Protein AF-L9YUL9-F1 (afdb_monomer_lite)

Secondary structure (DSSP, 8-state):
-EEEES-EESS-EE-TT-EESS-EEEEEEEEEEEEE-TT-EESS-EEEEEEEEEEEE-TT-EESS-EEEES-EEEEEE-TT-EEEEEEEEEEEEETTSEEE-TT-EEEEEEEEEPSS--EEEEES-EEEEEEEE---TTSHHHHEEEESPEESS--SGGGHHHHHHTTS---GGGTTTHHHHHHTTTHHHHHSTTT--HHHHHHHHHHHHHHHHHHHHHHHHHHHHT-HHHHHHHHHHHHHHHHHHHHHTTTSSSS-HHHHHHHHHHHHHHHHHHGGGT-HHHHHHHHHHHHHHHHHHHHHS--TT-SS-TTHHHHHHHHHHHHHTT---GGGGS---HHHHHHHHHHHHHHHHHHHHHHHHHHHHH--

Organism: NCBI:txid1227495

Radius of gyration: 29.25 Å; chains: 1; bounding box: 70×48×91 Å

Foldseek 3Di:
DAEAECEEAAEEAEQEPDEDLDEAYYYLYEHAEEDEYEQYEYNDEYYAENYEYQEYYHENYEAADEYAHENYEYAEAEQACYEHNYEYEYYQYHHVVLEHECEQYEGQEYEYEHHPDSRAYEYHVYEYEEYHYDDDDQACNLVRYHHWLYAYDNYACVVNCSNCVVVLNDSHDVCPVCVPVCVVCVPPCCVVVLPPDDLVNLVVLLVVLVRLLSRLVNQLVSCVVNVVVVSNLSSVLSSLVSVLSSLVSVLSHPPDDNVVSVVVSVVSVCCCQCCVVLQDLVSVVVNLLVLLLVQLVVQLVDDDPVDPPDPCSSVLSSVQLVCLLCVHDHPCVVDPDDPVVVVSSVVSVVNSVVSVVSSVSSVVVNVVD

Structure (mmCIF, N/CA/C/O backbone):
data_AF-L9YUL9-F1
#
_entry.id   AF-L9YUL9-F1
#
loop_
_atom_site.group_PDB
_atom_site.id
_atom_site.type_symbol
_atom_site.label_atom_id
_atom_site.label_alt_id
_atom_site.label_comp_id
_atom_site.label_asym_id
_atom_site.label_entity_id
_atom_site.label_seq_id
_atom_site.pdbx_PDB_ins_code
_atom_site.Cartn_x
_atom_site.Cartn_y
_atom_site.Cartn_z
_atom_site.occupancy
_atom_site.B_iso_or_equiv
_atom_site.auth_seq_id
_atom_site.auth_comp_id
_atom_site.auth_asym_id
_atom_site.auth_atom_id
_atom_site.pdbx_PDB_model_num
ATOM 1 N N . MET A 1 1 ? -24.081 5.935 30.810 1.00 80.81 1 MET A N 1
ATOM 2 C CA . MET A 1 1 ? -22.638 5.607 30.728 1.00 80.81 1 MET A CA 1
ATOM 3 C C . MET A 1 1 ? -22.504 4.099 30.820 1.00 80.81 1 MET A C 1
ATOM 5 O O . MET A 1 1 ? -23.126 3.534 31.709 1.00 80.81 1 MET A O 1
ATOM 9 N N . VAL A 1 2 ? -21.731 3.442 29.948 1.00 89.19 2 VAL A N 1
ATOM 10 C CA . VAL A 1 2 ? -21.452 1.996 30.074 1.00 89.19 2 VAL A CA 1
ATOM 11 C C . VAL A 1 2 ? -20.018 1.836 30.567 1.00 89.19 2 VAL A C 1
ATOM 13 O O . VAL A 1 2 ? -19.079 2.271 29.896 1.00 89.19 2 VAL A O 1
ATOM 16 N N . LYS A 1 3 ? -19.847 1.281 31.770 1.00 92.88 3 LYS A N 1
ATOM 17 C CA . LYS A 1 3 ? -18.543 1.155 32.427 1.00 92.88 3 LYS A CA 1
ATOM 18 C C . LYS A 1 3 ? -18.334 -0.269 32.933 1.00 92.88 3 LYS A C 1
ATOM 20 O O . LYS A 1 3 ? -19.135 -0.754 33.724 1.00 92.88 3 LYS A O 1
ATOM 25 N N . LEU A 1 4 ? -17.229 -0.880 32.525 1.00 92.56 4 LEU A N 1
ATOM 26 C CA . LEU A 1 4 ? -16.673 -2.090 33.122 1.00 92.56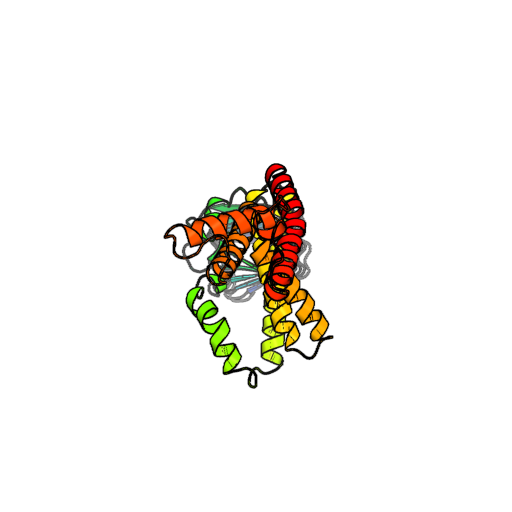 4 LEU A CA 1
ATOM 27 C C . LEU A 1 4 ? -15.332 -1.695 33.753 1.00 92.56 4 LEU A C 1
ATOM 29 O O . LEU A 1 4 ? -14.437 -1.238 33.046 1.00 92.56 4 LEU A O 1
ATOM 33 N N . ASN A 1 5 ? -15.214 -1.766 35.078 1.00 94.94 5 ASN A N 1
ATOM 34 C CA . ASN A 1 5 ? -14.007 -1.339 35.791 1.00 94.94 5 ASN A CA 1
ATOM 35 C C . ASN A 1 5 ? -13.622 -2.362 36.844 1.00 94.94 5 ASN A C 1
ATOM 37 O O . ASN A 1 5 ? -14.493 -2.755 37.618 1.00 94.94 5 ASN A O 1
ATOM 41 N N . GLU A 1 6 ? -12.347 -2.753 36.883 1.00 95.25 6 GLU A N 1
ATOM 42 C CA . GLU A 1 6 ? -11.812 -3.665 37.910 1.00 95.25 6 GLU A CA 1
ATOM 43 C C . GLU A 1 6 ? -12.654 -4.945 38.044 1.00 95.25 6 GLU A C 1
ATOM 45 O O . GLU A 1 6 ? -12.868 -5.485 39.127 1.00 95.25 6 GLU A O 1
ATOM 50 N N . SER A 1 7 ? -13.204 -5.404 36.918 1.00 94.00 7 SER A N 1
ATOM 51 C CA . SER A 1 7 ? -14.202 -6.466 36.881 1.00 94.00 7 SER A CA 1
ATOM 52 C C . SER A 1 7 ? -13.616 -7.734 36.278 1.00 94.00 7 SER A C 1
ATOM 54 O O . SER A 1 7 ? -12.853 -7.688 35.314 1.00 94.00 7 SER A O 1
ATOM 56 N N . THR A 1 8 ? -14.023 -8.880 36.823 1.00 94.06 8 THR A N 1
ATOM 57 C CA . THR A 1 8 ? -13.741 -10.194 36.239 1.00 94.06 8 THR A CA 1
ATOM 58 C C . THR A 1 8 ? -15.033 -10.780 35.687 1.00 94.06 8 THR A C 1
ATOM 60 O O . THR A 1 8 ? -15.966 -11.048 36.440 1.00 94.06 8 THR A O 1
ATOM 63 N N . VAL A 1 9 ? -15.093 -10.979 34.372 1.00 94.38 9 VAL A N 1
ATOM 64 C CA . VAL A 1 9 ? -16.230 -11.586 33.673 1.00 94.38 9 VAL A CA 1
ATOM 65 C C . VAL A 1 9 ? -15.820 -12.990 33.238 1.00 94.38 9 VAL A C 1
ATOM 67 O O . VAL A 1 9 ? -14.919 -13.158 32.420 1.00 94.38 9 VAL A O 1
ATOM 70 N N . THR A 1 10 ? -16.473 -14.013 33.791 1.00 92.12 10 THR A N 1
ATOM 71 C CA . THR A 1 10 ? -16.170 -15.432 33.513 1.00 92.12 10 THR A CA 1
ATOM 72 C C . THR A 1 10 ? -16.637 -15.904 32.133 1.00 92.12 10 THR A C 1
ATOM 74 O O . THR A 1 10 ? -16.211 -16.959 31.673 1.00 92.12 10 THR A O 1
ATOM 77 N N . GLY A 1 11 ? -17.475 -15.118 31.454 1.00 93.56 11 GLY A N 1
ATOM 78 C CA . GLY A 1 11 ? -17.963 -15.373 30.099 1.00 93.56 11 GLY A CA 1
ATOM 79 C C . GLY A 1 11 ? -17.625 -14.252 29.117 1.00 93.56 11 GLY A C 1
ATOM 80 O O . GLY A 1 11 ? -16.667 -13.500 29.296 1.00 93.56 11 GLY A O 1
ATOM 81 N N . SER A 1 12 ? -18.428 -14.152 28.062 1.00 93.69 12 SER A N 1
ATOM 82 C CA . SER A 1 12 ? -18.367 -13.051 27.099 1.00 93.69 12 SER A CA 1
ATOM 83 C C . SER A 1 12 ? -19.184 -11.851 27.586 1.00 93.69 12 SER A C 1
ATOM 85 O O . SER A 1 12 ? -20.212 -12.013 28.243 1.00 93.69 12 SER A O 1
ATOM 87 N N . TYR A 1 13 ? -18.731 -10.650 27.242 1.00 94.44 13 TYR A N 1
ATOM 88 C CA . TYR A 1 13 ? -19.414 -9.392 27.517 1.00 94.44 13 TYR A CA 1
ATOM 89 C C . TYR A 1 13 ? -19.976 -8.834 26.207 1.00 94.44 13 TYR A C 1
ATOM 91 O O . TYR A 1 13 ? -19.205 -8.484 25.315 1.00 94.44 13 TYR A O 1
ATOM 99 N N . TYR A 1 14 ? -21.305 -8.784 26.092 1.00 95.19 14 TYR A N 1
ATOM 100 C CA . TYR A 1 14 ? -22.015 -8.385 24.875 1.00 95.19 14 TYR A CA 1
ATOM 101 C C . TYR A 1 14 ? -22.637 -6.996 25.032 1.00 95.19 14 TYR A C 1
ATOM 103 O O . TYR A 1 14 ? -23.341 -6.733 26.006 1.00 95.19 14 TYR A O 1
ATOM 111 N N . ILE A 1 15 ? -22.397 -6.133 24.049 1.00 94.31 15 ILE A N 1
ATOM 112 C CA . ILE A 1 15 ? -23.001 -4.803 23.878 1.00 94.31 15 ILE A CA 1
ATOM 113 C C . ILE A 1 15 ? -23.457 -4.615 22.419 1.00 94.31 15 ILE A C 1
ATOM 115 O O . ILE A 1 15 ? -23.333 -3.532 21.849 1.00 94.31 15 ILE A O 1
ATOM 119 N N . ASP A 1 16 ? -23.926 -5.701 21.800 1.00 92.69 16 ASP A N 1
ATOM 120 C CA . ASP A 1 16 ? -24.354 -5.750 20.398 1.00 92.69 16 ASP A CA 1
ATOM 121 C C . ASP A 1 16 ? -25.591 -4.857 20.162 1.00 92.69 16 ASP A C 1
ATOM 123 O O . ASP A 1 16 ? -26.379 -4.618 21.081 1.00 92.69 16 ASP A O 1
ATOM 127 N N . GLU A 1 17 ? -25.742 -4.338 18.940 1.00 94.44 17 GLU A N 1
ATOM 128 C CA . GLU A 1 17 ? -26.929 -3.611 18.443 1.00 94.44 17 GLU A CA 1
ATOM 129 C C . GLU A 1 17 ? -27.371 -2.432 19.331 1.00 94.44 17 GLU A C 1
ATOM 131 O O . GLU A 1 17 ? -28.545 -2.066 19.410 1.00 94.44 17 GLU A O 1
ATOM 136 N N . THR A 1 18 ? -26.416 -1.824 20.034 1.00 93.75 18 THR A N 1
ATOM 137 C CA . THR A 1 18 ? -26.693 -0.805 21.046 1.00 93.75 18 THR A CA 1
ATOM 138 C C . THR A 1 18 ? -26.240 0.576 20.574 1.00 93.75 18 THR A C 1
ATOM 140 O O . THR A 1 18 ? -25.127 0.764 20.076 1.00 93.75 18 THR A O 1
ATOM 143 N N . GLU A 1 19 ? -27.081 1.590 20.785 1.00 94.88 19 GLU A N 1
ATOM 144 C CA . GLU A 1 19 ? -26.686 2.992 20.658 1.00 94.88 19 GLU A CA 1
ATOM 145 C C . GLU A 1 19 ? -26.303 3.551 22.029 1.00 94.88 19 GLU A C 1
ATOM 147 O O . GLU A 1 19 ? -27.121 3.663 22.941 1.00 94.88 19 GLU A O 1
ATOM 152 N N . ILE A 1 20 ? -25.033 3.916 22.179 1.00 93.19 20 ILE A N 1
ATOM 153 C CA . ILE A 1 20 ? -24.499 4.510 23.399 1.00 93.19 20 ILE A CA 1
ATOM 154 C C . ILE A 1 20 ? -24.182 5.977 23.094 1.00 93.19 20 ILE A C 1
ATOM 156 O O . ILE A 1 20 ? -23.200 6.301 22.422 1.00 93.19 20 ILE A O 1
ATOM 160 N N . GLY A 1 21 ? -25.018 6.885 23.604 1.00 90.56 21 GLY A N 1
ATOM 161 C CA . GLY A 1 21 ? -24.796 8.332 23.484 1.00 90.56 21 GLY A CA 1
ATOM 162 C C . GLY A 1 21 ? -23.633 8.851 24.341 1.00 90.56 21 GLY A C 1
ATOM 163 O O . GLY A 1 21 ? -23.049 9.889 24.042 1.00 90.56 21 GLY A O 1
ATOM 164 N N . GLU A 1 22 ? -23.265 8.110 25.385 1.00 94.19 22 GLU A N 1
ATOM 165 C CA . GLU A 1 22 ? -22.209 8.471 26.332 1.00 94.19 22 GLU A CA 1
ATOM 166 C C . GLU A 1 22 ? -20.917 7.660 26.127 1.00 94.19 22 GLU A C 1
ATOM 168 O O . GLU A 1 22 ? -20.757 6.920 25.160 1.00 94.19 22 GLU A O 1
ATOM 173 N N . THR A 1 23 ? -19.949 7.833 27.027 1.00 93.50 23 THR A N 1
ATOM 174 C CA . THR A 1 23 ? -18.657 7.144 26.968 1.00 93.50 23 THR A CA 1
ATOM 175 C C . THR A 1 23 ? -18.811 5.657 27.308 1.00 93.50 23 THR A C 1
ATOM 177 O O . THR A 1 23 ? -19.387 5.316 28.346 1.00 93.50 23 THR A O 1
ATOM 180 N N . LEU A 1 24 ? -18.229 4.787 26.476 1.00 95.38 24 LEU A N 1
ATOM 181 C CA . LEU A 1 24 ? -17.960 3.383 26.806 1.00 95.38 24 LEU A CA 1
ATOM 182 C C . LEU A 1 24 ? -16.553 3.287 27.401 1.00 95.38 24 LEU A C 1
ATOM 184 O O . LEU A 1 24 ? -15.581 3.710 26.773 1.00 95.38 24 LEU A O 1
ATOM 188 N N . THR A 1 25 ? -16.437 2.770 28.622 1.00 95.56 25 THR A N 1
ATOM 189 C CA . THR A 1 25 ? -15.143 2.604 29.299 1.00 95.56 25 THR A CA 1
ATOM 190 C C . THR A 1 25 ? -14.989 1.184 29.823 1.00 95.56 25 THR A C 1
ATOM 192 O O . THR A 1 25 ? -15.799 0.740 30.630 1.00 95.56 25 THR A O 1
ATOM 195 N N . ILE A 1 26 ? -13.933 0.500 29.393 1.00 95.00 26 ILE A N 1
ATOM 196 C CA . ILE A 1 26 ? -13.503 -0.798 29.913 1.00 95.00 26 ILE A CA 1
ATOM 197 C C . ILE A 1 26 ? -12.088 -0.610 30.459 1.00 95.00 26 ILE A C 1
ATOM 199 O O . ILE A 1 26 ? -11.176 -0.303 29.692 1.00 95.00 26 ILE A O 1
ATOM 203 N N . THR A 1 27 ? -11.907 -0.721 31.772 1.00 95.81 27 THR A N 1
ATOM 204 C CA . THR A 1 27 ? -10.632 -0.436 32.447 1.00 95.81 27 THR A CA 1
ATOM 205 C C . THR A 1 27 ? -10.250 -1.540 33.423 1.00 95.81 27 THR A C 1
ATOM 207 O O . THR A 1 27 ? -11.089 -1.969 34.216 1.00 95.81 27 THR A O 1
ATOM 210 N N . SER A 1 28 ? -8.992 -1.989 33.368 1.00 95.19 28 SER A N 1
ATOM 211 C CA . SER A 1 28 ? -8.394 -2.944 34.319 1.00 95.19 28 SER A CA 1
ATOM 212 C C . SER A 1 28 ? -9.294 -4.149 34.581 1.00 95.19 28 SER A C 1
ATOM 214 O O . SER A 1 28 ? -9.625 -4.474 35.716 1.00 95.19 28 SER A O 1
ATOM 216 N N . SER A 1 29 ? -9.797 -4.748 33.504 1.00 94.88 29 SER A N 1
ATOM 217 C CA . SER A 1 29 ? -10.812 -5.799 33.563 1.00 94.88 29 SER A CA 1
ATOM 218 C C . SER A 1 29 ? -10.310 -7.061 32.874 1.00 94.88 29 SER A C 1
ATOM 220 O O . SER A 1 29 ? -9.572 -6.998 31.891 1.00 94.88 29 SER A O 1
ATOM 222 N N . ASN A 1 30 ? -10.738 -8.213 33.381 1.00 93.88 30 ASN A N 1
ATOM 223 C CA . ASN A 1 30 ? -10.437 -9.515 32.801 1.00 93.88 30 ASN A CA 1
ATOM 224 C C . ASN A 1 30 ? -11.735 -10.158 32.305 1.00 93.88 30 ASN A C 1
ATOM 226 O O . ASN A 1 30 ? -12.650 -10.407 33.089 1.00 93.88 30 ASN A O 1
ATOM 230 N N . VAL A 1 31 ? -11.828 -10.404 31.004 1.00 94.75 31 VAL A N 1
ATOM 231 C CA . VAL A 1 31 ? -12.976 -11.036 30.354 1.00 94.75 31 VAL A CA 1
ATOM 232 C C . VAL A 1 31 ? -12.498 -12.355 29.763 1.00 94.75 31 VAL A C 1
ATOM 234 O O . VAL A 1 31 ? -11.870 -12.381 28.712 1.00 94.75 31 VAL A O 1
ATOM 237 N N . PHE A 1 32 ? -12.801 -13.479 30.410 1.00 92.12 32 PHE A N 1
ATOM 238 C CA . PHE A 1 32 ? -12.337 -14.789 29.933 1.00 92.12 32 PHE A CA 1
ATOM 239 C C . PHE A 1 32 ? -12.923 -15.170 28.558 1.00 92.12 32 PHE A C 1
ATOM 241 O O . PHE A 1 32 ? -12.356 -16.003 27.847 1.00 92.12 32 PHE A O 1
ATOM 248 N N . GLY A 1 33 ? -14.047 -14.557 28.172 1.00 94.81 33 GLY A N 1
ATOM 249 C CA . GLY A 1 33 ? -14.666 -14.684 26.856 1.00 94.81 33 GLY A CA 1
ATOM 250 C C . GLY A 1 33 ? -14.335 -13.542 25.889 1.00 94.81 33 GLY A C 1
ATOM 251 O O . GLY A 1 33 ? -13.234 -12.993 25.861 1.00 94.81 33 GLY A O 1
ATOM 252 N N . ILE A 1 34 ? -15.311 -13.224 25.041 1.00 94.56 34 ILE A N 1
ATOM 253 C CA . ILE A 1 34 ? -15.211 -12.198 23.998 1.00 94.56 34 ILE A CA 1
ATOM 254 C C . ILE A 1 34 ? -15.846 -10.907 24.515 1.00 94.56 34 ILE A C 1
ATOM 256 O O . ILE A 1 34 ? -16.938 -10.943 25.079 1.00 94.56 34 ILE A O 1
ATOM 260 N N . VAL A 1 35 ? -15.191 -9.769 24.298 1.00 95.94 35 VAL A N 1
ATOM 261 C CA . VAL A 1 35 ? -15.831 -8.452 24.390 1.00 95.94 35 VAL A CA 1
ATOM 262 C C . VAL A 1 35 ? -16.414 -8.144 23.018 1.00 95.94 35 VAL A C 1
ATOM 264 O O . VAL A 1 35 ? -15.671 -7.825 22.090 1.00 95.94 35 VAL A O 1
ATOM 267 N N . LYS A 1 36 ? -17.729 -8.304 22.880 1.00 96.69 36 LYS A N 1
ATOM 268 C CA . LYS A 1 36 ? -18.434 -8.200 21.605 1.00 96.69 36 LYS A CA 1
ATOM 269 C C . LYS A 1 36 ? -19.365 -6.990 21.602 1.00 96.69 36 LYS A C 1
ATOM 271 O O . LYS A 1 36 ? -20.111 -6.782 22.555 1.00 96.69 36 LYS A O 1
ATOM 276 N N . GLY A 1 37 ? -19.284 -6.185 20.555 1.00 94.12 37 GLY A N 1
ATOM 277 C CA . GLY A 1 37 ? -20.163 -5.053 20.296 1.00 94.12 37 GLY A CA 1
ATOM 278 C C . GLY A 1 37 ? -20.330 -4.861 18.800 1.00 94.12 37 GLY A C 1
ATOM 279 O O . GLY A 1 37 ? -19.752 -3.928 18.242 1.00 94.12 37 GLY A O 1
ATOM 280 N N . THR A 1 38 ? -21.066 -5.771 18.166 1.00 94.44 38 THR A N 1
ATOM 281 C CA . THR A 1 38 ? -21.414 -5.730 16.737 1.00 94.44 38 THR A CA 1
ATOM 282 C C . THR A 1 38 ? -22.568 -4.751 16.482 1.00 94.44 38 THR A C 1
ATOM 284 O O . THR A 1 38 ? -23.479 -4.677 17.300 1.00 94.44 38 THR A O 1
ATOM 287 N N . ASP A 1 39 ? -22.534 -3.989 15.379 1.00 94.56 39 ASP A N 1
ATOM 288 C CA . ASP A 1 39 ? -23.479 -2.878 15.078 1.00 94.56 39 ASP A CA 1
ATOM 289 C C . ASP A 1 39 ? -23.638 -1.891 16.254 1.00 94.56 39 ASP A C 1
ATOM 291 O O . ASP A 1 39 ? -24.704 -1.343 16.541 1.00 94.56 39 ASP A O 1
ATOM 295 N N . LEU A 1 40 ? -22.540 -1.658 16.974 1.00 95.12 40 LEU A N 1
ATOM 296 C CA . LEU A 1 40 ? -22.501 -0.712 18.077 1.00 95.12 40 LEU A CA 1
ATOM 297 C C . LEU A 1 40 ? -22.403 0.713 17.527 1.00 95.12 40 LEU A C 1
ATOM 299 O O . LEU A 1 40 ? -21.509 1.036 16.741 1.00 95.12 40 LEU A O 1
ATOM 303 N N . ARG A 1 41 ? -23.277 1.610 17.989 1.00 96.75 41 ARG A N 1
ATOM 304 C CA . ARG A 1 41 ? -23.260 3.031 17.609 1.00 96.75 41 ARG A CA 1
ATOM 305 C C . ARG A 1 41 ? -22.846 3.879 18.795 1.00 96.75 41 ARG A C 1
ATOM 307 O O . ARG A 1 41 ? -23.627 4.127 19.707 1.00 96.75 41 ARG A O 1
ATOM 314 N N . LEU A 1 42 ? -21.610 4.361 18.770 1.00 95.56 42 LEU A N 1
ATOM 315 C CA . LEU A 1 42 ? -21.049 5.189 19.831 1.00 95.56 42 LEU A CA 1
ATOM 316 C C . LEU A 1 42 ? -21.028 6.661 19.432 1.00 95.56 42 LEU A C 1
ATOM 318 O O . LEU A 1 42 ? -20.278 7.099 18.551 1.00 95.56 42 LEU A O 1
ATOM 322 N N . GLY A 1 43 ? -21.865 7.430 20.127 1.00 93.56 43 GLY A N 1
ATOM 323 C CA . GLY A 1 43 ? -21.978 8.879 20.016 1.00 93.56 43 GLY A CA 1
ATOM 324 C C . GLY A 1 43 ? -20.921 9.657 20.796 1.00 93.56 43 GLY A C 1
ATOM 325 O O . GLY A 1 43 ? -20.877 10.875 20.655 1.00 93.56 43 GLY A O 1
ATOM 326 N N . SER A 1 44 ? -20.060 8.977 21.561 1.00 95.50 44 SER A N 1
ATOM 327 C CA . SER A 1 44 ? -18.990 9.564 22.380 1.00 95.50 44 SER A CA 1
ATOM 328 C C . SER A 1 44 ? -17.707 8.713 22.334 1.00 95.50 44 SER A C 1
ATOM 330 O O . SER A 1 44 ? -17.545 7.850 21.470 1.00 95.50 44 SER A O 1
ATOM 332 N N . LYS A 1 45 ? -16.753 8.997 23.227 1.00 95.62 45 LYS A N 1
ATOM 333 C CA . LYS A 1 45 ? -15.448 8.328 23.314 1.00 95.62 45 LYS A CA 1
ATOM 334 C C . LYS A 1 45 ? -15.601 6.857 23.721 1.00 95.62 45 LYS A C 1
ATOM 336 O O . LYS A 1 45 ? -16.427 6.517 24.565 1.00 95.62 45 LYS A O 1
ATOM 341 N N . CYS A 1 46 ? -14.736 6.007 23.178 1.00 96.69 46 CYS A N 1
ATOM 342 C CA . CYS A 1 46 ? -14.565 4.626 23.621 1.00 96.69 46 CYS A CA 1
ATOM 343 C C . CYS A 1 46 ? -13.154 4.456 24.178 1.00 96.69 46 CYS A C 1
ATOM 345 O O . CYS A 1 46 ? -12.176 4.772 23.494 1.00 96.69 46 CYS A O 1
ATOM 347 N N . LYS A 1 47 ? -13.037 3.990 25.422 1.00 97.38 47 LYS A N 1
ATOM 348 C CA . LYS A 1 47 ? -11.748 3.744 26.066 1.00 97.38 47 LYS A CA 1
ATOM 349 C C . LYS A 1 47 ? -11.698 2.319 26.597 1.00 97.38 47 LYS A C 1
ATOM 351 O O . LYS A 1 47 ? -12.386 1.997 27.558 1.00 97.38 47 LYS A O 1
ATOM 356 N N . VAL A 1 48 ? -10.847 1.506 25.993 1.00 96.81 48 VAL A N 1
ATOM 357 C CA . VAL A 1 48 ? -10.475 0.173 26.460 1.00 96.81 48 VAL A CA 1
ATOM 358 C C . VAL A 1 48 ? -9.031 0.262 26.935 1.00 96.81 48 VAL A C 1
ATOM 360 O O . VAL A 1 48 ? -8.149 0.619 26.161 1.00 96.81 48 VAL A O 1
ATOM 363 N N . ASN A 1 49 ? -8.780 0.022 28.214 1.00 97.31 49 ASN A N 1
ATOM 364 C CA . ASN A 1 49 ? -7.444 0.115 28.786 1.00 97.31 49 ASN A CA 1
ATOM 365 C C . ASN A 1 49 ? -7.198 -1.040 29.745 1.00 97.31 49 ASN A C 1
ATOM 367 O O . ASN A 1 49 ? -8.040 -1.280 30.606 1.00 97.31 49 ASN A O 1
ATOM 371 N N . ASP A 1 50 ? -6.033 -1.679 29.646 1.00 96.56 50 ASP A N 1
ATOM 372 C CA . ASP A 1 50 ? -5.651 -2.768 30.553 1.00 96.56 50 ASP A CA 1
ATOM 373 C C . ASP A 1 50 ? -6.717 -3.885 30.573 1.00 96.56 50 ASP A C 1
ATOM 375 O O . ASP A 1 50 ? -7.219 -4.309 31.613 1.00 96.56 50 ASP A O 1
ATOM 379 N N . LEU A 1 51 ? -7.163 -4.282 29.375 1.00 96.44 51 LEU A N 1
ATOM 380 C CA . LEU A 1 51 ? -8.118 -5.368 29.179 1.00 96.44 51 LEU A CA 1
ATOM 381 C C . LEU A 1 51 ? -7.360 -6.656 28.861 1.00 96.44 51 LEU A C 1
ATOM 383 O O . LEU A 1 51 ? -6.592 -6.698 27.896 1.00 96.44 51 LEU A O 1
ATOM 387 N N . SER A 1 52 ? -7.646 -7.719 29.609 1.00 96.44 52 SER A N 1
ATOM 388 C CA . SER A 1 52 ? -7.330 -9.085 29.192 1.00 96.44 52 SER A CA 1
ATOM 389 C C . SER A 1 52 ? -8.595 -9.746 28.659 1.00 96.44 52 SER A C 1
ATOM 391 O O . SER A 1 52 ? -9.588 -9.820 29.381 1.00 96.44 52 SER A O 1
ATOM 393 N N . ALA A 1 53 ? -8.596 -10.167 27.392 1.00 95.62 53 ALA A N 1
ATOM 394 C CA . ALA A 1 53 ? -9.754 -10.833 26.797 1.00 95.62 53 ALA A CA 1
ATOM 395 C C . ALA A 1 53 ? -9.380 -11.908 25.776 1.00 95.62 53 ALA A C 1
ATOM 397 O O . ALA A 1 53 ? -8.349 -11.815 25.110 1.00 95.62 53 ALA A O 1
ATOM 398 N N . LYS A 1 54 ? -10.249 -12.908 25.573 1.00 95.06 54 LYS A N 1
ATOM 399 C CA . LYS A 1 54 ? -10.044 -13.883 24.488 1.00 95.06 54 LYS A CA 1
ATOM 400 C C . LYS A 1 54 ? -10.140 -13.212 23.121 1.00 95.06 54 LYS A C 1
ATOM 402 O O . LYS A 1 54 ? -9.358 -13.532 22.235 1.00 95.06 54 LYS A O 1
ATOM 407 N N . ALA A 1 55 ? -11.074 -12.284 22.944 1.00 95.19 55 ALA A N 1
ATOM 408 C CA . ALA A 1 55 ? -11.156 -11.479 21.734 1.00 95.19 55 ALA A CA 1
ATOM 409 C C . ALA A 1 55 ? -11.898 -10.160 21.974 1.00 95.19 55 ALA A C 1
ATOM 411 O O . ALA A 1 55 ? -12.689 -10.049 22.912 1.00 95.19 55 ALA A O 1
ATOM 412 N N . ILE A 1 56 ? -11.656 -9.191 21.096 1.00 96.38 56 ILE A N 1
ATOM 413 C CA . ILE A 1 56 ? -12.484 -8.002 20.900 1.00 96.38 56 ILE A CA 1
ATOM 414 C C . ILE A 1 56 ? -13.118 -8.109 19.513 1.00 96.38 56 ILE A C 1
ATOM 416 O O . ILE A 1 56 ? -12.412 -8.288 18.521 1.00 96.38 56 ILE A O 1
ATOM 420 N N . ASP A 1 57 ? -14.433 -7.966 19.442 1.00 97.31 57 ASP A N 1
ATOM 421 C CA . ASP A 1 57 ? -15.186 -7.914 18.191 1.00 97.31 57 ASP A CA 1
ATOM 422 C C . ASP A 1 57 ? -16.066 -6.665 18.203 1.00 97.31 57 ASP A C 1
ATOM 424 O O . ASP A 1 57 ? -17.042 -6.589 18.948 1.00 97.31 57 ASP A O 1
ATOM 428 N N . PHE A 1 58 ? -15.697 -5.678 17.387 1.00 97.56 58 PHE A N 1
ATOM 429 C CA . PHE A 1 58 ? -16.520 -4.499 17.108 1.00 97.56 58 PHE A CA 1
ATOM 430 C C . PHE A 1 58 ? -16.840 -4.392 15.617 1.00 97.56 58 PHE A C 1
ATOM 432 O O . PHE A 1 58 ? -16.743 -3.312 15.024 1.00 97.56 58 PHE A O 1
ATOM 439 N N . ASN A 1 59 ? -17.172 -5.522 14.998 1.00 97.75 59 ASN A N 1
ATOM 440 C CA . ASN A 1 59 ? -17.539 -5.567 13.590 1.00 97.75 59 ASN A CA 1
ATOM 441 C C . ASN A 1 59 ? -18.806 -4.741 13.312 1.00 97.75 59 ASN A C 1
AT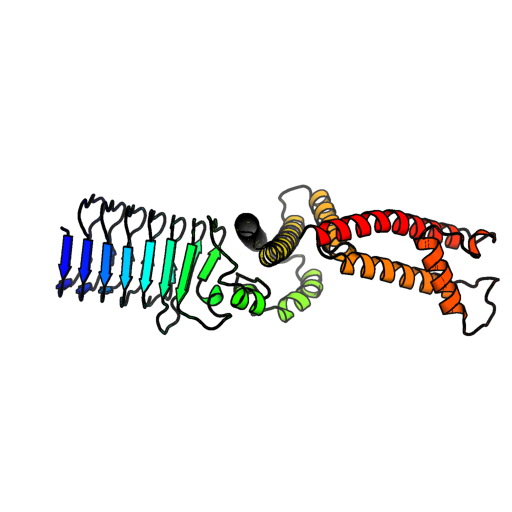OM 443 O O . ASN A 1 59 ? -19.705 -4.641 14.145 1.00 97.75 59 ASN A O 1
ATOM 447 N N . ASP A 1 60 ? -18.862 -4.120 12.134 1.00 97.94 60 ASP A N 1
ATOM 448 C CA . ASP A 1 60 ? -19.994 -3.313 11.651 1.00 97.94 60 ASP A CA 1
ATOM 449 C C . ASP A 1 60 ? -20.355 -2.096 12.537 1.00 97.94 60 ASP A C 1
ATOM 451 O O . ASP A 1 60 ? -21.388 -1.457 12.351 1.00 97.94 60 ASP A O 1
ATOM 455 N N . SER A 1 61 ? -19.476 -1.718 13.468 1.00 97.94 61 SER A N 1
ATOM 456 C CA . SER A 1 61 ? -19.739 -0.662 14.450 1.00 97.94 61 SER A CA 1
ATOM 457 C C . SER A 1 61 ? -19.364 0.738 13.961 1.00 97.94 61 SER A C 1
ATOM 459 O O . SER A 1 61 ? -18.428 0.941 13.184 1.00 97.94 61 SER A O 1
ATOM 461 N N . LEU A 1 62 ? -20.085 1.749 14.449 1.00 98.00 62 LEU A N 1
ATOM 462 C CA . LEU A 1 62 ? -19.878 3.161 14.138 1.00 98.00 62 LEU A CA 1
ATOM 463 C C . LEU A 1 62 ? -19.406 3.929 15.375 1.00 98.00 62 LEU A C 1
ATOM 465 O O . LEU A 1 62 ? -20.167 4.172 16.312 1.00 98.00 62 LEU A O 1
ATOM 469 N N . PHE A 1 63 ? -18.180 4.437 15.313 1.00 97.81 63 PHE A N 1
ATOM 470 C CA . PHE A 1 63 ? -17.580 5.288 16.332 1.00 97.81 63 PHE A CA 1
ATOM 471 C C . PHE A 1 63 ? -17.484 6.726 15.817 1.00 97.81 63 PHE A C 1
ATOM 473 O O . PHE A 1 63 ? -16.693 7.042 14.921 1.00 97.81 63 PHE A O 1
ATOM 480 N N . LYS A 1 64 ? -18.306 7.626 16.374 1.00 96.88 64 LYS A N 1
ATOM 481 C CA . LYS A 1 64 ? -18.308 9.047 15.981 1.00 96.88 64 LYS A CA 1
ATOM 482 C C . LYS A 1 64 ? -17.114 9.824 16.557 1.00 96.88 64 LYS A C 1
ATOM 484 O O . LYS A 1 64 ? -16.732 10.841 15.987 1.00 96.88 64 LYS A O 1
ATOM 489 N N . TRP A 1 65 ? -16.515 9.341 17.646 1.00 96.81 65 TRP A N 1
ATOM 490 C CA . TRP A 1 65 ? -15.399 9.985 18.349 1.00 96.81 65 TRP A CA 1
ATOM 491 C C . TRP A 1 65 ? -14.191 9.061 18.496 1.00 96.81 65 TRP A C 1
ATOM 493 O O . TRP A 1 65 ? -14.133 7.983 17.911 1.00 96.81 65 TRP A O 1
ATOM 503 N N . ASN A 1 66 ? -13.210 9.514 19.278 1.00 97.12 66 ASN A N 1
ATOM 504 C CA . ASN A 1 66 ? -11.972 8.792 19.508 1.00 97.12 66 ASN A CA 1
ATOM 505 C C . ASN A 1 66 ? -12.221 7.442 20.180 1.00 97.12 66 ASN A C 1
ATOM 507 O O . ASN A 1 66 ? -12.880 7.362 21.223 1.00 97.12 66 ASN A O 1
ATOM 511 N N . VAL A 1 67 ? -11.597 6.417 19.613 1.00 97.81 67 VAL A N 1
ATOM 512 C CA . VAL A 1 67 ? -11.502 5.078 20.187 1.00 97.81 67 VAL A CA 1
ATOM 513 C C . VAL A 1 67 ? -10.062 4.872 20.614 1.00 97.81 67 VAL A C 1
ATOM 515 O O . VAL A 1 67 ? -9.144 5.082 19.829 1.00 97.81 67 VAL A O 1
ATOM 518 N N . THR A 1 68 ? -9.840 4.516 21.872 1.00 97.94 68 THR A N 1
ATOM 519 C CA . THR A 1 68 ? -8.508 4.197 22.391 1.00 97.94 68 THR A CA 1
ATOM 520 C C . THR A 1 68 ? -8.526 2.802 22.979 1.00 97.94 68 THR A C 1
ATOM 522 O O . THR A 1 68 ? -9.302 2.547 23.894 1.00 97.94 68 THR A O 1
ATOM 525 N N . ILE A 1 69 ? -7.667 1.933 22.453 1.00 97.06 69 ILE A N 1
ATOM 526 C CA . ILE A 1 69 ? -7.372 0.612 23.001 1.00 97.06 69 ILE A CA 1
ATOM 527 C C . ILE A 1 69 ? -5.911 0.644 23.444 1.00 97.06 69 ILE A C 1
ATOM 529 O O . ILE A 1 69 ? -5.018 0.825 22.611 1.00 97.06 69 ILE A O 1
ATOM 533 N N . SER A 1 70 ? -5.666 0.533 24.747 1.00 96.44 70 SER A N 1
ATOM 534 C CA . SER A 1 70 ? -4.333 0.668 25.337 1.00 96.44 70 SER A CA 1
ATOM 535 C C . SER A 1 70 ? -4.004 -0.443 26.333 1.00 96.44 70 SER A C 1
ATOM 537 O O . SER A 1 70 ? -4.900 -0.973 26.985 1.00 96.44 70 SER A O 1
ATOM 539 N N . GLU A 1 71 ? -2.726 -0.817 26.434 1.00 95.12 71 GLU A N 1
ATOM 540 C CA . GLU A 1 71 ? -2.202 -1.820 27.388 1.00 95.12 71 GLU A CA 1
ATOM 541 C C . GLU A 1 71 ? -2.992 -3.134 27.439 1.00 95.12 71 GLU A C 1
ATOM 543 O O . GLU A 1 71 ? -3.098 -3.764 28.483 1.00 95.12 71 GLU A O 1
ATOM 548 N N . SER A 1 72 ? -3.621 -3.528 26.334 1.00 94.88 72 SER A N 1
ATOM 549 C CA . SER A 1 72 ? -4.563 -4.647 26.334 1.00 94.88 72 SER A CA 1
ATOM 550 C C . SER A 1 72 ? -3.921 -5.896 25.744 1.00 94.88 72 SER A C 1
ATOM 552 O O . SER A 1 72 ? -3.219 -5.826 24.729 1.00 94.88 72 SER A O 1
ATOM 554 N N . LEU A 1 73 ? -4.191 -7.036 26.375 1.00 94.12 73 LEU A N 1
ATOM 555 C CA . LEU A 1 73 ? -3.745 -8.359 25.960 1.00 94.12 73 LEU A CA 1
ATOM 556 C C . LEU A 1 73 ? -4.959 -9.164 25.509 1.00 94.12 73 LEU A C 1
ATOM 558 O O . LEU A 1 73 ? -5.765 -9.629 26.313 1.00 94.12 73 LEU A O 1
ATOM 562 N N . VAL A 1 74 ? -5.097 -9.287 24.201 1.00 92.81 74 VAL A N 1
ATOM 563 C CA . VAL A 1 74 ? -6.293 -9.811 23.546 1.00 92.81 74 VAL A CA 1
ATOM 564 C C . VAL A 1 74 ? -5.914 -10.995 22.675 1.00 92.81 74 VAL A C 1
ATOM 566 O O . VAL A 1 74 ? -4.808 -11.038 22.152 1.00 92.81 74 VAL A O 1
ATOM 569 N N . GLY A 1 75 ? -6.772 -12.000 22.521 1.00 90.00 75 GLY A N 1
ATOM 570 C CA . GLY A 1 75 ? -6.480 -13.091 21.584 1.00 90.00 75 GLY A CA 1
ATOM 571 C C . GLY A 1 75 ? -6.584 -12.628 20.139 1.00 90.00 75 GLY A C 1
ATOM 572 O O . GLY A 1 75 ? -5.577 -12.543 19.437 1.00 90.00 75 GLY A O 1
ATOM 573 N N . GLU A 1 76 ? -7.798 -12.271 19.738 1.00 91.06 76 GLU A N 1
ATOM 574 C CA . GLU A 1 76 ? -8.126 -11.747 18.415 1.00 91.06 76 GLU A CA 1
ATOM 575 C C . GLU A 1 76 ? -8.796 -10.372 18.539 1.00 91.06 76 GLU A C 1
ATOM 577 O O . GLU A 1 76 ? -9.623 -10.169 19.424 1.00 91.06 76 GLU A O 1
ATOM 582 N N . THR A 1 77 ? -8.476 -9.430 17.650 1.00 95.31 77 THR A N 1
ATOM 583 C CA . THR A 1 77 ? -9.192 -8.146 17.571 1.00 95.31 77 THR A CA 1
ATOM 584 C C . THR A 1 77 ? -9.751 -7.967 16.171 1.00 95.31 77 THR A C 1
ATOM 586 O O . THR A 1 77 ? -8.989 -7.758 15.225 1.00 95.31 77 THR A O 1
ATOM 589 N N . THR A 1 78 ? -11.074 -8.017 16.043 1.00 96.31 78 THR A N 1
ATOM 590 C CA . THR A 1 78 ? -11.788 -7.796 14.782 1.00 96.31 78 THR A CA 1
ATOM 591 C C . THR A 1 78 ? -12.561 -6.486 14.829 1.00 96.31 78 THR A C 1
ATOM 593 O O . THR A 1 78 ? -13.307 -6.194 15.762 1.00 96.31 78 THR A O 1
ATOM 596 N N . LEU A 1 79 ? -12.297 -5.647 13.833 1.00 97.12 79 LEU A N 1
ATOM 597 C CA . LEU A 1 79 ? -12.881 -4.323 13.632 1.00 97.12 79 LEU A CA 1
ATOM 598 C C . LEU A 1 79 ? -13.349 -4.217 12.169 1.00 97.12 79 LEU A C 1
ATOM 600 O O . LEU A 1 79 ? -13.153 -3.198 11.502 1.00 97.12 79 LEU A O 1
ATOM 604 N N . GLU A 1 80 ? -13.878 -5.312 11.623 1.00 97.00 80 GLU A N 1
ATOM 605 C CA . GLU A 1 80 ? -14.275 -5.412 10.224 1.00 97.00 80 GLU A CA 1
ATOM 606 C C . GLU A 1 80 ? -15.491 -4.540 9.921 1.00 97.00 80 GLU A C 1
ATOM 608 O O . GLU A 1 80 ? -16.408 -4.435 10.728 1.00 97.00 80 GLU A O 1
ATOM 613 N N . ASN A 1 81 ? -15.499 -3.888 8.755 1.00 97.75 81 ASN A N 1
ATOM 614 C CA . ASN A 1 81 ? -16.516 -2.907 8.338 1.00 97.75 81 ASN A CA 1
ATOM 615 C C . ASN A 1 81 ? -16.754 -1.742 9.324 1.00 97.75 81 ASN A C 1
ATOM 617 O O . ASN A 1 81 ? -17.610 -0.892 9.068 1.00 97.75 81 ASN A O 1
ATOM 621 N N . ALA A 1 82 ? -15.997 -1.652 10.419 1.00 98.06 82 ALA A N 1
ATOM 622 C CA . ALA A 1 82 ? -16.184 -0.618 11.417 1.00 98.06 82 ALA A CA 1
ATOM 623 C C . ALA A 1 82 ? -15.820 0.759 10.846 1.00 98.06 82 ALA A C 1
ATOM 625 O O . ALA A 1 82 ? -14.893 0.913 10.044 1.00 98.06 82 ALA A O 1
ATOM 626 N N . THR A 1 83 ? -16.552 1.788 11.260 1.00 98.38 83 THR A N 1
ATOM 627 C CA . THR A 1 83 ? -16.319 3.173 10.847 1.00 98.38 83 THR A CA 1
ATOM 628 C C . THR A 1 83 ? -15.885 4.013 12.041 1.00 98.38 83 THR A C 1
ATOM 630 O O . THR A 1 83 ? -16.663 4.251 12.959 1.00 98.38 83 THR A O 1
ATOM 633 N N . PHE A 1 84 ? -14.664 4.532 11.987 1.00 98.00 84 PHE A N 1
ATOM 634 C CA . PHE A 1 84 ? -14.073 5.452 12.951 1.00 98.00 84 PHE A CA 1
ATOM 635 C C . PHE A 1 84 ? -13.991 6.832 12.304 1.00 98.00 84 PHE A C 1
ATOM 637 O O . PHE A 1 84 ? -13.119 7.088 11.475 1.00 98.00 84 PHE A O 1
ATOM 644 N N . ARG A 1 85 ? -14.927 7.722 12.652 1.00 97.06 85 ARG A N 1
ATOM 645 C CA . ARG A 1 85 ? -15.013 9.062 12.038 1.00 97.06 85 ARG A CA 1
ATOM 646 C C . ARG A 1 85 ? -13.934 10.030 12.516 1.00 97.06 85 ARG A C 1
ATOM 648 O O . ARG A 1 85 ? -13.707 11.041 11.860 1.00 97.06 85 ARG A O 1
ATOM 655 N N . ASN A 1 86 ? -13.313 9.732 13.650 1.00 95.75 86 ASN A N 1
ATOM 656 C CA . ASN A 1 86 ? -12.239 10.518 14.242 1.00 95.75 86 ASN A CA 1
ATOM 657 C C . ASN A 1 86 ? -10.992 9.623 14.370 1.00 95.75 86 ASN A C 1
ATOM 659 O O . ASN A 1 86 ? -10.656 8.910 13.425 1.00 95.75 86 ASN A O 1
ATOM 663 N N . MET A 1 87 ? -10.333 9.600 15.529 1.00 96.62 87 MET A N 1
ATOM 664 C CA . MET A 1 87 ? -9.083 8.868 15.708 1.00 96.62 87 MET A CA 1
ATOM 665 C C . MET A 1 87 ? -9.262 7.486 16.355 1.00 96.62 87 MET A C 1
ATOM 667 O O . MET A 1 87 ? -9.816 7.374 17.452 1.00 96.62 87 MET A O 1
ATOM 671 N N . LEU A 1 88 ? -8.696 6.449 15.734 1.00 97.75 88 LEU A N 1
ATOM 672 C CA . LEU A 1 88 ? -8.456 5.137 16.341 1.00 97.75 88 LEU A CA 1
ATOM 673 C C . LEU A 1 88 ? -7.029 5.084 16.902 1.00 97.75 88 LEU A C 1
ATOM 675 O O . LEU A 1 88 ? -6.058 5.186 16.158 1.00 97.75 88 LEU A O 1
ATOM 679 N N . ARG A 1 89 ? -6.880 4.913 18.217 1.00 97.56 89 ARG A N 1
ATOM 680 C CA . ARG A 1 89 ? -5.583 4.781 18.893 1.00 97.56 89 ARG A CA 1
ATOM 681 C C . ARG A 1 89 ? -5.391 3.359 19.396 1.00 97.56 89 ARG A C 1
ATOM 683 O O . ARG A 1 89 ? -6.155 2.900 20.239 1.00 97.56 89 ARG A O 1
ATOM 690 N N . LEU A 1 90 ? -4.341 2.704 18.919 1.00 96.12 90 LEU A N 1
ATOM 691 C CA . LEU A 1 90 ? -3.874 1.402 19.381 1.00 96.12 90 LEU A CA 1
ATOM 692 C C . LEU A 1 90 ? -2.538 1.616 20.093 1.00 96.12 90 LEU A C 1
ATOM 694 O O . LEU A 1 90 ? -1.551 1.977 19.456 1.00 96.12 90 LEU A O 1
ATOM 698 N N . GLN A 1 91 ? -2.499 1.449 21.413 1.00 95.19 91 GLN A N 1
ATOM 699 C CA . GLN A 1 91 ? -1.305 1.706 22.219 1.00 95.19 91 GLN A CA 1
ATOM 700 C C . GLN A 1 91 ? -0.885 0.455 22.981 1.00 95.19 91 GLN A C 1
ATOM 702 O O . GLN A 1 91 ? -1.566 0.020 23.898 1.00 95.19 91 GLN A O 1
ATOM 707 N N . ARG A 1 92 ? 0.246 -0.136 22.597 1.00 92.75 92 ARG A N 1
ATOM 708 C CA . ARG A 1 92 ? 0.792 -1.347 23.224 1.00 92.75 92 ARG A CA 1
ATOM 709 C C . ARG A 1 92 ? -0.236 -2.489 23.318 1.00 92.75 92 ARG A C 1
ATOM 711 O O . ARG A 1 92 ? -0.256 -3.241 24.284 1.00 92.75 92 ARG A O 1
ATOM 718 N N . VAL A 1 93 ? -1.069 -2.636 22.286 1.00 91.62 93 VAL A N 1
ATOM 719 C CA . VAL A 1 93 ? -2.024 -3.748 22.169 1.00 91.62 93 VAL A CA 1
ATOM 720 C C . VAL A 1 93 ? -1.289 -5.002 21.691 1.00 91.62 93 VAL A C 1
ATOM 722 O O . VAL A 1 93 ? -0.631 -4.991 20.645 1.00 91.62 93 VAL A O 1
ATOM 725 N N . MET A 1 94 ? -1.396 -6.086 22.454 1.00 91.56 94 MET A N 1
ATOM 726 C CA . MET A 1 94 ? -0.834 -7.393 22.114 1.00 91.56 94 MET A CA 1
ATOM 727 C C . MET A 1 94 ? -1.957 -8.344 21.714 1.00 91.56 94 MET A C 1
ATOM 729 O O . MET A 1 94 ? -2.849 -8.594 22.518 1.00 91.56 94 MET A O 1
ATOM 733 N N . ALA A 1 95 ? -1.904 -8.861 20.483 1.00 88.19 95 ALA A N 1
ATOM 734 C CA . ALA A 1 95 ? -2.823 -9.890 20.004 1.00 88.19 95 ALA A CA 1
ATOM 735 C C . ALA A 1 95 ? -2.136 -11.266 20.075 1.00 88.19 95 ALA A C 1
ATOM 737 O O . ALA A 1 95 ? -1.058 -11.410 19.495 1.00 88.19 95 ALA A O 1
ATOM 738 N N . TYR A 1 96 ? -2.715 -12.274 20.737 1.00 83.88 96 TYR A N 1
ATOM 739 C CA . TYR A 1 96 ? -2.127 -13.626 20.784 1.00 83.88 96 TYR A CA 1
ATOM 740 C C . TYR A 1 96 ? -2.150 -14.323 19.422 1.00 83.88 96 TYR A C 1
ATOM 742 O O . TYR A 1 96 ? -1.172 -14.975 19.068 1.00 83.88 96 TYR A O 1
ATOM 750 N N . ASP A 1 97 ? -3.213 -14.131 18.630 1.00 80.50 97 ASP A N 1
ATOM 751 C CA . ASP A 1 97 ? -3.256 -14.559 17.218 1.00 80.50 97 ASP A CA 1
ATOM 752 C C . ASP A 1 97 ? -2.346 -13.680 16.334 1.00 80.50 97 ASP A C 1
ATOM 754 O O . ASP A 1 97 ? -2.209 -13.868 15.128 1.00 80.50 97 ASP A O 1
ATOM 758 N N . GLY A 1 98 ? -1.709 -12.667 16.929 1.00 84.06 98 GLY A N 1
ATOM 759 C CA . GLY A 1 98 ? -0.766 -11.794 16.252 1.00 84.06 98 GLY A CA 1
ATOM 760 C C . GLY A 1 98 ? -1.409 -10.887 15.209 1.00 84.06 98 GLY A C 1
ATOM 761 O O . GLY A 1 98 ? -0.673 -10.325 14.404 1.00 84.06 98 GLY A O 1
ATOM 762 N N . CYS A 1 99 ? -2.735 -10.713 15.193 1.00 91.50 99 CYS A N 1
ATOM 763 C CA . CYS A 1 99 ? -3.417 -9.914 14.177 1.00 91.50 99 CYS A CA 1
ATOM 764 C C . CYS A 1 99 ? -4.562 -9.058 14.741 1.00 91.50 99 CYS A C 1
ATOM 766 O O . CYS A 1 99 ? -5.402 -9.528 15.507 1.00 91.50 99 CYS A O 1
ATOM 768 N N . ILE A 1 100 ? -4.598 -7.793 14.321 1.00 95.56 100 ILE A N 1
ATOM 769 C CA . ILE A 1 100 ? -5.727 -6.871 14.470 1.00 95.56 100 ILE A CA 1
ATOM 770 C C . ILE A 1 100 ? -6.313 -6.651 13.073 1.00 95.56 100 ILE A C 1
ATOM 772 O O . ILE A 1 100 ? -5.634 -6.106 12.201 1.00 95.56 100 ILE A O 1
ATOM 776 N N . ARG A 1 101 ? -7.562 -7.064 12.851 1.00 97.12 101 ARG A N 1
ATOM 777 C CA . ARG A 1 101 ? -8.213 -7.039 11.533 1.00 97.12 101 ARG A CA 1
ATOM 778 C C . ARG A 1 101 ? -9.061 -5.778 11.376 1.00 97.12 101 ARG A C 1
ATOM 780 O O . ARG A 1 101 ? -10.060 -5.606 12.062 1.00 97.12 101 ARG A O 1
ATOM 787 N N . LEU A 1 102 ? -8.677 -4.914 10.440 1.00 97.44 102 LEU A N 1
ATOM 788 C CA . LEU A 1 102 ? -9.382 -3.695 10.012 1.00 97.44 102 LEU A CA 1
ATOM 789 C C . LEU A 1 102 ? -9.988 -3.874 8.610 1.00 97.44 102 LEU A C 1
ATOM 791 O O . LEU A 1 102 ? -10.053 -2.941 7.804 1.00 97.44 102 LEU A O 1
ATOM 795 N N . ASN A 1 103 ? -10.394 -5.094 8.267 1.00 97.31 103 ASN A N 1
ATOM 796 C CA . ASN A 1 103 ? -10.867 -5.416 6.926 1.00 97.31 103 ASN A CA 1
ATOM 797 C C . ASN A 1 103 ? -12.131 -4.615 6.593 1.00 97.31 103 ASN A C 1
ATOM 799 O O . ASN A 1 103 ? -13.096 -4.625 7.347 1.00 97.31 103 ASN A O 1
ATOM 803 N N . ARG A 1 104 ? -12.132 -3.905 5.458 1.00 97.94 104 ARG A N 1
ATOM 804 C CA . ARG A 1 104 ? -13.212 -3.008 5.000 1.00 97.94 104 ARG A CA 1
ATOM 805 C C . ARG A 1 104 ? -13.546 -1.865 5.972 1.00 97.94 104 ARG A C 1
ATOM 807 O O . ARG A 1 104 ? -14.509 -1.135 5.737 1.00 97.94 104 ARG A O 1
ATOM 814 N N . ALA A 1 105 ? -12.744 -1.668 7.019 1.00 98.06 105 ALA A N 1
ATOM 815 C CA . ALA A 1 105 ? -12.933 -0.590 7.976 1.00 98.06 105 ALA A CA 1
ATOM 816 C C . ALA A 1 105 ? -12.694 0.776 7.322 1.00 98.06 105 ALA A C 1
ATOM 818 O O . ALA A 1 105 ? -11.922 0.908 6.366 1.00 98.06 105 ALA A O 1
ATOM 819 N N . ARG A 1 106 ? -13.343 1.811 7.850 1.00 98.12 106 ARG A N 1
ATOM 820 C CA . ARG A 1 106 ? -13.130 3.209 7.463 1.00 98.12 106 ARG A CA 1
ATOM 821 C C . ARG A 1 106 ? -12.561 3.948 8.659 1.00 98.12 106 ARG A C 1
ATOM 823 O O . ARG A 1 106 ? -13.264 4.124 9.645 1.00 98.12 106 ARG A O 1
ATOM 830 N N . VAL A 1 107 ? -11.309 4.364 8.576 1.00 97.38 107 VAL A N 1
ATOM 831 C CA . VAL A 1 107 ? -10.589 5.015 9.667 1.00 97.38 107 VAL A CA 1
ATOM 832 C C . VAL A 1 107 ? -10.108 6.373 9.179 1.00 97.38 107 VAL A C 1
ATOM 834 O O . VAL A 1 107 ? -9.291 6.416 8.262 1.00 97.38 107 VAL A O 1
ATOM 837 N N . THR A 1 108 ? -10.621 7.463 9.757 1.00 96.12 108 THR A N 1
ATOM 838 C CA . THR A 1 108 ? -10.171 8.822 9.407 1.00 96.12 108 THR A CA 1
ATOM 839 C C . THR A 1 108 ? -8.718 9.024 9.818 1.00 96.12 108 THR A C 1
ATOM 841 O O . THR A 1 108 ? -7.886 9.286 8.965 1.00 96.12 108 THR A O 1
ATOM 844 N N . ASP A 1 109 ? -8.393 8.810 11.092 1.00 95.62 109 ASP A N 1
ATOM 845 C CA . ASP A 1 109 ? -7.018 8.861 11.585 1.00 95.62 109 ASP A CA 1
ATOM 846 C C . ASP A 1 109 ? -6.715 7.624 12.418 1.00 95.62 109 ASP A C 1
ATOM 848 O O . ASP A 1 109 ? -7.525 7.198 13.248 1.00 95.62 109 ASP A O 1
ATOM 852 N N . ILE A 1 110 ? -5.521 7.070 12.253 1.00 95.69 110 ILE A N 1
ATOM 853 C CA . ILE A 1 110 ? -5.056 5.937 13.042 1.00 95.69 110 ILE A CA 1
ATOM 854 C C . ILE A 1 110 ? -3.723 6.263 13.703 1.00 95.69 110 ILE A C 1
ATOM 856 O O . ILE A 1 110 ? -2.793 6.768 13.082 1.00 95.69 110 ILE A O 1
ATOM 860 N N . SER A 1 111 ? -3.617 5.969 14.995 1.00 95.12 111 SER A N 1
ATOM 861 C CA . SER A 1 111 ? -2.365 6.063 15.730 1.00 95.12 111 SER A CA 1
ATOM 862 C C . SER A 1 111 ? -1.997 4.712 16.313 1.00 95.12 111 SER A C 1
ATOM 864 O O . SER A 1 111 ? -2.777 4.137 17.069 1.00 95.12 111 SER A O 1
ATOM 866 N N . ILE A 1 112 ? -0.812 4.211 15.970 1.00 93.88 112 ILE A N 1
ATOM 867 C CA . ILE A 1 112 ? -0.329 2.904 16.416 1.00 93.88 112 ILE A CA 1
ATOM 868 C C . ILE A 1 112 ? 0.986 3.081 17.167 1.00 93.88 112 ILE A C 1
ATOM 870 O O . ILE A 1 112 ? 2.020 3.415 16.585 1.00 93.88 112 ILE A O 1
ATOM 874 N N . SER A 1 113 ? 0.946 2.819 18.467 1.00 92.69 113 SER A N 1
ATOM 875 C CA . SER A 1 113 ? 2.127 2.609 19.294 1.00 92.69 113 SER A CA 1
ATOM 876 C C . SER A 1 113 ? 2.265 1.116 19.541 1.00 92.69 113 SER A C 1
ATOM 878 O O . SER A 1 113 ? 1.391 0.491 20.141 1.00 92.69 113 SER A O 1
ATOM 880 N N . TRP A 1 114 ? 3.326 0.519 19.012 1.00 88.94 114 TRP A N 1
ATOM 881 C CA . TRP A 1 114 ? 3.437 -0.932 18.961 1.00 88.94 114 TRP A CA 1
ATOM 882 C C . TRP A 1 114 ? 3.923 -1.504 20.293 1.00 88.94 114 TRP A C 1
ATOM 884 O O . TRP A 1 114 ? 4.858 -0.992 20.907 1.00 88.94 114 TRP A O 1
ATOM 894 N N . ALA A 1 115 ? 3.319 -2.613 20.723 1.00 84.75 115 ALA A N 1
ATOM 895 C CA . ALA A 1 115 ? 3.870 -3.416 21.807 1.00 84.75 115 ALA A CA 1
ATOM 896 C C . ALA A 1 115 ? 5.141 -4.160 21.356 1.00 84.75 115 ALA A C 1
ATOM 898 O O . ALA A 1 115 ? 5.389 -4.373 20.159 1.00 84.75 115 ALA A O 1
ATOM 899 N N . ARG A 1 116 ? 5.928 -4.625 22.335 1.00 78.12 116 ARG A N 1
ATOM 900 C CA . ARG A 1 116 ? 6.906 -5.693 22.095 1.00 78.12 116 ARG A CA 1
ATOM 901 C C . ARG A 1 116 ? 6.129 -6.962 21.737 1.00 78.12 116 ARG A C 1
ATOM 903 O O . ARG A 1 116 ? 5.260 -7.369 22.494 1.00 78.12 116 ARG A O 1
ATOM 910 N N . GLY A 1 117 ? 6.416 -7.557 20.583 1.00 75.69 117 GLY A N 1
ATOM 911 C CA . GLY A 1 117 ? 5.711 -8.749 20.108 1.00 75.69 117 GLY A CA 1
ATOM 912 C C . GLY A 1 117 ? 5.523 -8.782 18.594 1.00 75.69 117 GLY A C 1
ATOM 913 O O . GLY A 1 117 ? 6.049 -7.934 17.869 1.00 75.69 117 GLY A O 1
ATOM 914 N N . SER A 1 118 ? 4.778 -9.785 18.131 1.00 79.06 118 SER A N 1
ATOM 915 C CA . SER A 1 118 ? 4.503 -10.074 16.719 1.00 79.06 118 SER A CA 1
ATOM 916 C C . SER A 1 118 ? 3.154 -9.547 16.226 1.00 79.06 118 SER A C 1
ATOM 918 O O . SER A 1 118 ? 2.743 -9.930 15.135 1.00 79.06 118 SER A O 1
ATOM 920 N N . THR A 1 119 ? 2.464 -8.686 16.988 1.00 89.44 119 THR A N 1
ATOM 921 C CA . THR A 1 119 ? 1.177 -8.121 16.560 1.00 89.44 119 THR A CA 1
ATOM 922 C C . THR A 1 119 ? 1.324 -7.433 15.205 1.00 89.44 119 THR A C 1
ATOM 924 O O . THR A 1 119 ? 2.153 -6.538 15.027 1.00 89.44 119 THR A O 1
ATOM 927 N N . THR A 1 120 ? 0.483 -7.850 14.272 1.00 91.88 120 THR A N 1
ATOM 928 C CA . THR A 1 120 ? 0.290 -7.268 12.952 1.00 91.88 120 THR A CA 1
ATOM 929 C C . THR A 1 120 ? -1.081 -6.607 12.879 1.00 91.88 120 THR A C 1
ATOM 931 O O . THR A 1 120 ? -1.980 -6.909 13.663 1.00 91.88 120 THR A O 1
ATOM 934 N N . VAL A 1 121 ? -1.236 -5.678 11.949 1.00 94.19 121 VAL A N 1
ATOM 935 C CA . VAL A 1 121 ? -2.493 -5.007 11.641 1.00 94.19 121 VAL A CA 1
ATOM 936 C C . VAL A 1 121 ? -2.804 -5.288 10.180 1.00 94.19 121 VAL A C 1
ATOM 938 O O . VAL A 1 121 ? -2.024 -4.918 9.302 1.00 94.19 121 VAL A O 1
ATOM 941 N N . GLU A 1 122 ? -3.922 -5.957 9.921 1.00 95.19 122 GLU A N 1
ATOM 942 C CA . GLU A 1 122 ? -4.382 -6.272 8.574 1.00 95.19 122 GLU A CA 1
ATOM 943 C C . GLU A 1 122 ? -5.436 -5.261 8.129 1.00 95.19 122 GLU A C 1
ATOM 945 O O . GLU A 1 122 ? -6.494 -5.114 8.733 1.00 95.19 122 GLU A O 1
ATOM 950 N N . CYS A 1 123 ? -5.149 -4.579 7.030 1.00 95.75 123 CYS A N 1
ATOM 951 C CA . CYS A 1 123 ? -6.020 -3.615 6.388 1.00 95.75 123 CYS A CA 1
ATOM 952 C C . CYS A 1 123 ? -6.337 -4.132 4.984 1.00 95.75 123 CYS A C 1
ATOM 954 O O . CYS A 1 123 ? -5.668 -3.766 4.016 1.00 95.75 123 CYS A O 1
ATOM 956 N N . LYS A 1 124 ? -7.345 -4.999 4.853 1.00 95.31 124 LYS A N 1
ATOM 957 C CA . LYS A 1 124 ? -7.832 -5.468 3.549 1.00 95.31 124 LYS A CA 1
ATOM 958 C C . LYS A 1 124 ? -9.063 -4.684 3.121 1.00 95.31 124 LYS A C 1
ATOM 960 O O . LYS A 1 124 ? -10.054 -4.668 3.834 1.00 95.31 124 LYS A O 1
ATOM 965 N N . GLN A 1 125 ? -9.042 -4.051 1.950 1.00 96.56 125 GLN A N 1
ATOM 966 C CA . GLN A 1 125 ? -10.148 -3.230 1.434 1.00 96.56 125 GLN A CA 1
ATOM 967 C C . GLN A 1 125 ? -10.570 -2.077 2.363 1.00 96.56 125 GLN A C 1
ATOM 969 O O . GLN A 1 125 ? -11.661 -1.531 2.216 1.00 96.56 125 GLN A O 1
ATOM 974 N N . ALA A 1 126 ? -9.708 -1.695 3.305 1.00 97.31 126 ALA A N 1
ATOM 975 C CA . ALA A 1 126 ? -9.965 -0.612 4.240 1.00 97.31 126 ALA A CA 1
ATOM 976 C C . ALA A 1 126 ? -9.865 0.762 3.555 1.00 97.31 126 ALA A C 1
ATOM 978 O O . ALA A 1 126 ? -9.299 0.895 2.465 1.00 97.31 126 ALA A O 1
ATOM 979 N N . ARG A 1 127 ? -10.382 1.799 4.214 1.00 97.00 127 ARG A N 1
ATOM 980 C CA . ARG A 1 127 ? -10.087 3.207 3.925 1.00 97.00 127 ARG A CA 1
ATOM 981 C C . ARG A 1 127 ? -9.341 3.759 5.131 1.00 97.00 127 ARG A C 1
ATOM 983 O O . ARG A 1 127 ? -9.912 3.785 6.215 1.00 97.00 127 ARG A O 1
ATOM 990 N N . LEU A 1 128 ? -8.087 4.142 4.948 1.00 95.75 128 LEU A N 1
ATOM 991 C CA . LEU A 1 128 ? -7.240 4.697 5.999 1.00 95.75 128 LEU A CA 1
ATOM 992 C C . LEU A 1 128 ? -6.910 6.137 5.635 1.00 95.75 128 LEU A C 1
ATOM 994 O O . LEU A 1 128 ? -6.463 6.378 4.513 1.00 95.75 128 LEU A O 1
ATOM 998 N N . GLY A 1 129 ? -7.125 7.071 6.555 1.00 94.19 129 GLY A N 1
ATOM 999 C CA . GLY A 1 129 ? -6.507 8.384 6.456 1.00 94.19 129 GLY A CA 1
ATOM 1000 C C . GLY A 1 129 ? -5.154 8.420 7.141 1.00 94.19 129 GLY A C 1
ATOM 1001 O O . GLY A 1 129 ? -4.362 7.495 6.949 1.00 94.19 129 GLY A O 1
ATOM 1002 N N . ASN A 1 130 ? -4.856 9.473 7.897 1.00 92.69 130 ASN A N 1
ATOM 1003 C CA . ASN A 1 130 ? -3.494 9.689 8.363 1.00 92.69 130 ASN A CA 1
ATOM 1004 C C . ASN A 1 130 ? -3.060 8.616 9.381 1.00 92.69 130 ASN A C 1
ATOM 1006 O O . ASN A 1 130 ? -3.796 8.277 10.313 1.00 92.69 130 ASN A O 1
ATOM 1010 N N . LEU A 1 131 ? -1.847 8.083 9.213 1.00 92.62 131 LEU A N 1
ATOM 1011 C CA . LEU A 1 131 ? -1.243 7.105 10.114 1.00 92.62 131 LEU A CA 1
ATOM 1012 C C . LEU A 1 131 ? -0.134 7.770 10.919 1.00 92.62 131 LEU A C 1
ATOM 1014 O O . LEU A 1 131 ? 0.888 8.169 10.381 1.00 92.62 131 LEU A O 1
ATOM 1018 N N . LYS A 1 132 ? -0.284 7.783 12.242 1.00 91.88 132 LYS A N 1
ATOM 1019 C CA . LYS A 1 132 ? 0.778 8.184 13.169 1.00 91.88 132 LYS A CA 1
ATOM 1020 C C . LYS A 1 132 ? 1.314 6.961 13.875 1.00 91.88 132 LYS A C 1
ATOM 1022 O O . LYS A 1 132 ? 0.569 6.277 14.573 1.00 91.88 132 LYS A O 1
ATOM 1027 N N . THR A 1 133 ? 2.605 6.687 13.765 1.00 88.69 133 THR A N 1
ATOM 1028 C CA . THR A 1 133 ? 3.189 5.542 14.463 1.00 88.69 133 THR A CA 1
ATOM 1029 C C . THR A 1 133 ? 4.408 5.927 15.276 1.00 88.69 133 THR A C 1
ATOM 1031 O O . THR A 1 133 ? 5.284 6.650 14.815 1.00 88.69 133 THR A O 1
ATOM 1034 N N . SER A 1 134 ? 4.454 5.441 16.513 1.00 77.94 134 SER A N 1
ATOM 1035 C CA . SER A 1 134 ? 5.643 5.505 17.354 1.00 77.94 134 SER A CA 1
ATOM 1036 C C . SER A 1 134 ? 6.273 4.108 17.351 1.00 77.94 134 SER A C 1
ATOM 1038 O O . SER A 1 134 ? 5.740 3.225 18.025 1.00 77.94 134 SER A O 1
ATOM 1040 N N . VAL A 1 135 ? 7.383 3.924 16.615 1.00 69.50 135 VAL A N 1
ATOM 1041 C CA . VAL A 1 135 ? 8.235 2.702 16.551 1.00 69.50 135 VAL A CA 1
ATOM 1042 C C . VAL A 1 135 ? 7.605 1.546 15.753 1.00 69.50 135 VAL A C 1
ATOM 1044 O O . VAL A 1 135 ? 6.573 1.053 16.164 1.00 69.50 135 VAL A O 1
ATOM 1047 N N . PRO A 1 136 ? 8.203 1.039 14.657 1.00 58.81 136 PRO A N 1
ATOM 1048 C CA . PRO A 1 136 ? 9.424 0.240 14.763 1.00 58.81 136 PRO A CA 1
ATOM 1049 C C . PRO A 1 136 ? 10.514 0.710 13.799 1.00 58.81 136 PRO A C 1
ATOM 1051 O O . PRO A 1 136 ? 10.218 1.383 12.818 1.00 58.81 136 PRO A O 1
ATOM 1054 N N . GLU A 1 137 ? 11.774 0.419 14.136 1.00 64.44 137 GLU A N 1
ATOM 1055 C CA . GLU A 1 137 ? 12.977 0.755 13.355 1.00 64.44 137 GLU A CA 1
ATOM 1056 C C . GLU A 1 137 ? 12.714 0.762 11.840 1.00 64.44 137 GLU A C 1
ATOM 1058 O O . GLU A 1 137 ? 12.025 -0.124 11.325 1.00 64.44 137 GLU A O 1
ATOM 1063 N N . ALA A 1 138 ? 13.238 1.776 11.138 1.00 57.62 138 ALA A N 1
ATOM 1064 C CA . ALA A 1 138 ? 12.963 2.038 9.726 1.00 57.62 138 ALA A CA 1
ATOM 1065 C C . ALA A 1 138 ? 13.089 0.761 8.868 1.00 57.62 138 ALA A C 1
ATOM 1067 O O . ALA A 1 138 ? 14.183 0.332 8.515 1.00 57.62 138 ALA A O 1
ATOM 1068 N N . GLY A 1 139 ? 11.954 0.151 8.518 1.00 60.12 139 GLY A N 1
ATOM 1069 C CA . GLY A 1 139 ? 11.897 -1.128 7.801 1.00 60.12 139 GLY A CA 1
ATOM 1070 C C . GLY A 1 139 ? 10.872 -2.120 8.353 1.00 60.12 139 GLY A C 1
ATOM 1071 O O . GLY A 1 139 ? 10.267 -2.840 7.568 1.00 60.12 139 GLY A O 1
ATOM 1072 N N . LEU A 1 140 ? 10.595 -2.109 9.661 1.00 75.62 140 LEU A N 1
ATOM 1073 C CA . LEU A 1 140 ? 9.689 -3.079 10.299 1.00 75.62 140 LEU A CA 1
ATOM 1074 C C . LEU A 1 140 ? 8.203 -2.683 10.244 1.00 75.62 140 LEU A C 1
ATOM 1076 O O . LEU A 1 140 ? 7.339 -3.510 10.541 1.00 75.62 140 LEU A O 1
ATOM 1080 N N . LEU A 1 141 ? 7.872 -1.435 9.890 1.00 85.06 141 LEU A N 1
ATOM 1081 C CA . LEU A 1 141 ? 6.476 -0.979 9.839 1.00 85.06 141 LEU A CA 1
ATOM 1082 C C . LEU A 1 141 ? 5.660 -1.837 8.870 1.00 85.06 141 LEU A C 1
ATOM 1084 O O . LEU A 1 141 ? 4.631 -2.397 9.239 1.00 85.06 141 LEU A O 1
ATOM 1088 N N . TRP A 1 142 ? 6.158 -1.984 7.644 1.00 85.88 142 TRP A N 1
ATOM 1089 C CA . TRP A 1 142 ? 5.490 -2.733 6.579 1.00 85.88 142 TRP A CA 1
ATOM 1090 C C . TRP A 1 142 ? 5.529 -4.253 6.797 1.00 85.88 142 TRP A C 1
ATOM 1092 O O . TRP A 1 142 ? 4.786 -4.989 6.153 1.00 85.88 142 TRP A O 1
ATOM 1102 N N . ASP A 1 143 ? 6.343 -4.736 7.741 1.00 83.50 143 ASP A N 1
ATOM 1103 C CA . ASP A 1 143 ? 6.296 -6.132 8.186 1.00 83.50 143 ASP A CA 1
ATOM 1104 C C . ASP A 1 143 ? 5.115 -6.414 9.112 1.00 83.50 143 ASP A C 1
ATOM 1106 O O . ASP A 1 143 ? 4.658 -7.562 9.192 1.00 83.50 143 ASP A O 1
ATOM 1110 N N . ARG A 1 144 ? 4.653 -5.378 9.821 1.00 88.00 144 ARG A N 1
ATOM 1111 C CA . ARG A 1 144 ? 3.553 -5.452 10.781 1.00 88.00 144 ARG A CA 1
ATOM 1112 C C . ARG A 1 144 ? 2.249 -4.887 10.241 1.00 88.00 144 ARG A C 1
ATOM 1114 O O . ARG A 1 144 ? 1.200 -5.284 10.723 1.00 88.00 144 ARG A O 1
ATOM 1121 N N . LEU A 1 145 ? 2.287 -3.998 9.257 1.00 91.44 145 LEU A N 1
ATOM 1122 C CA . LEU A 1 145 ? 1.100 -3.427 8.630 1.00 91.44 145 LEU A CA 1
ATOM 1123 C C . LEU A 1 145 ? 0.859 -4.091 7.272 1.00 91.44 145 LEU A C 1
ATOM 1125 O O . LEU A 1 145 ? 1.580 -3.836 6.309 1.00 91.44 145 LEU A O 1
ATOM 1129 N N . HIS A 1 146 ? -0.150 -4.955 7.191 1.00 91.81 146 HIS A N 1
ATOM 1130 C CA . HIS A 1 146 ? -0.502 -5.668 5.964 1.00 91.81 146 HIS A CA 1
ATOM 1131 C C . HIS A 1 146 ? -1.592 -4.901 5.235 1.00 91.81 146 HIS A C 1
ATOM 1133 O O . HIS A 1 146 ? -2.701 -4.744 5.732 1.00 91.81 146 HIS A O 1
ATOM 1139 N N . ILE A 1 147 ? -1.274 -4.411 4.044 1.00 92.81 147 ILE A N 1
ATOM 1140 C CA . ILE A 1 147 ? -2.167 -3.563 3.258 1.00 92.81 147 ILE A CA 1
ATOM 1141 C C . ILE A 1 147 ? -2.547 -4.316 1.994 1.00 92.81 147 ILE A C 1
ATOM 1143 O O . ILE A 1 147 ? -1.671 -4.683 1.218 1.00 92.81 147 ILE A O 1
ATOM 1147 N N . ASN A 1 148 ? -3.843 -4.509 1.754 1.00 94.00 148 ASN A N 1
ATOM 1148 C CA . ASN A 1 148 ? -4.323 -5.105 0.512 1.00 94.00 148 ASN A CA 1
ATOM 1149 C C . ASN A 1 148 ? -5.591 -4.402 0.018 1.00 94.00 148 ASN A C 1
ATOM 1151 O O . ASN A 1 148 ? -6.602 -4.363 0.711 1.00 94.00 148 ASN A O 1
ATOM 1155 N N . ARG A 1 149 ? -5.561 -3.855 -1.200 1.00 94.31 149 ARG A N 1
ATOM 1156 C CA . ARG A 1 149 ? -6.620 -3.022 -1.788 1.00 94.31 149 ARG A CA 1
ATOM 1157 C C . ARG A 1 149 ? -7.099 -1.949 -0.806 1.00 94.31 149 ARG A C 1
ATOM 1159 O O . ARG A 1 149 ? -8.287 -1.656 -0.757 1.00 94.31 149 ARG A O 1
ATOM 1166 N N . THR A 1 150 ? -6.214 -1.348 -0.029 1.00 95.12 150 THR A N 1
ATOM 1167 C CA . THR A 1 150 ? -6.577 -0.249 0.878 1.00 95.12 150 THR A CA 1
ATOM 1168 C C . THR A 1 150 ? -6.665 1.053 0.104 1.00 95.12 150 THR A C 1
ATOM 1170 O O . THR A 1 150 ? -5.891 1.279 -0.824 1.00 95.12 150 THR A O 1
ATOM 1173 N N . GLN A 1 151 ? -7.655 1.881 0.422 1.00 95.19 151 GLN A N 1
ATOM 1174 C CA . GLN A 1 151 ? -7.722 3.265 -0.032 1.00 95.19 151 GLN A CA 1
ATOM 1175 C C . GLN A 1 151 ? -7.044 4.147 1.004 1.00 95.19 151 GLN A C 1
ATOM 1177 O O . GLN A 1 151 ? -7.337 4.041 2.192 1.00 95.19 151 GLN A O 1
ATOM 1182 N N . PHE A 1 152 ? -6.160 5.007 0.530 1.00 94.25 152 PHE A N 1
ATOM 1183 C CA . PHE A 1 152 ? -5.461 5.989 1.334 1.00 94.25 152 PHE A CA 1
ATOM 1184 C C . PHE A 1 152 ? -6.136 7.337 1.096 1.00 94.25 152 PHE A C 1
ATOM 1186 O O . PHE A 1 152 ? -6.322 7.719 -0.058 1.00 94.25 152 PHE A O 1
ATOM 1193 N N . ASN A 1 153 ? -6.588 7.998 2.157 1.00 90.25 153 ASN A N 1
ATOM 1194 C CA . ASN A 1 153 ? -7.288 9.275 2.073 1.00 90.25 153 ASN A CA 1
ATOM 1195 C C . ASN A 1 153 ? -6.518 10.320 2.872 1.00 90.25 153 ASN A C 1
ATOM 1197 O O . ASN A 1 153 ? -6.610 10.308 4.090 1.00 90.25 153 ASN A O 1
ATOM 1201 N N . GLU A 1 154 ? -5.760 11.191 2.208 1.00 85.94 154 GLU A N 1
ATOM 1202 C CA . GLU A 1 154 ? -4.859 12.136 2.898 1.00 85.94 154 GLU A CA 1
ATOM 1203 C C . GLU A 1 154 ? -3.769 11.415 3.718 1.00 85.94 154 GLU A C 1
ATOM 1205 O O . GLU A 1 154 ? -3.250 11.940 4.701 1.00 85.94 154 GLU A O 1
ATOM 1210 N N . PHE A 1 155 ? -3.420 10.183 3.328 1.00 90.00 155 PHE A N 1
ATOM 1211 C CA . PHE A 1 155 ? -2.297 9.476 3.932 1.00 90.00 155 PHE A CA 1
ATOM 1212 C C . PHE A 1 155 ? -1.004 10.126 3.448 1.00 90.00 155 PHE A C 1
ATOM 1214 O O . PHE A 1 155 ? -0.688 10.062 2.255 1.00 90.00 155 PHE A O 1
ATOM 1221 N N . ASP A 1 156 ? -0.256 10.710 4.375 1.00 89.81 156 ASP A N 1
ATOM 1222 C CA . ASP A 1 156 ? 1.029 11.315 4.071 1.00 89.81 156 ASP A CA 1
ATOM 1223 C C . ASP A 1 156 ? 2.144 10.260 4.109 1.00 89.81 156 ASP A C 1
ATOM 1225 O O . ASP A 1 156 ? 2.485 9.704 5.155 1.00 89.81 156 ASP A O 1
ATOM 1229 N N . PHE A 1 157 ? 2.701 9.944 2.940 1.00 89.81 157 PHE A N 1
ATOM 1230 C CA . PHE A 1 157 ? 3.824 9.014 2.829 1.00 89.81 157 PHE A CA 1
ATOM 1231 C C . PHE A 1 157 ? 5.171 9.654 3.196 1.00 89.81 157 PHE A C 1
ATOM 1233 O O . PHE A 1 157 ? 6.118 8.905 3.468 1.00 89.81 157 PHE A O 1
ATOM 1240 N N . ALA A 1 158 ? 5.250 10.988 3.289 1.00 87.50 158 ALA A N 1
ATOM 1241 C CA . ALA A 1 158 ? 6.487 11.706 3.580 1.00 87.50 158 ALA A CA 1
ATOM 1242 C C . ALA A 1 158 ? 7.052 11.318 4.955 1.00 87.50 158 ALA A C 1
ATOM 1244 O O . ALA A 1 158 ? 8.254 11.044 5.075 1.00 87.50 158 ALA A O 1
ATOM 1245 N N . ASP A 1 159 ? 6.173 11.149 5.951 1.00 86.19 159 ASP A N 1
ATOM 1246 C CA . ASP A 1 159 ? 6.493 10.667 7.304 1.00 86.19 159 ASP A CA 1
ATOM 1247 C C . ASP A 1 159 ? 7.167 9.279 7.305 1.00 86.19 159 ASP A C 1
ATOM 1249 O O . ASP A 1 159 ? 7.861 8.897 8.252 1.00 86.19 159 ASP A O 1
ATOM 1253 N N . PHE A 1 160 ? 7.017 8.516 6.217 1.00 88.56 160 PHE A N 1
ATOM 1254 C CA . PHE A 1 160 ? 7.527 7.154 6.068 1.00 88.56 160 PHE A CA 1
ATOM 1255 C C . PHE A 1 160 ? 8.660 7.024 5.049 1.00 88.56 160 PHE A C 1
ATOM 1257 O O . PHE A 1 160 ? 9.089 5.898 4.769 1.00 88.56 160 PHE A O 1
ATOM 1264 N N . THR A 1 161 ? 9.200 8.132 4.529 1.00 86.88 161 THR A N 1
ATOM 1265 C CA . THR A 1 161 ? 10.231 8.135 3.472 1.0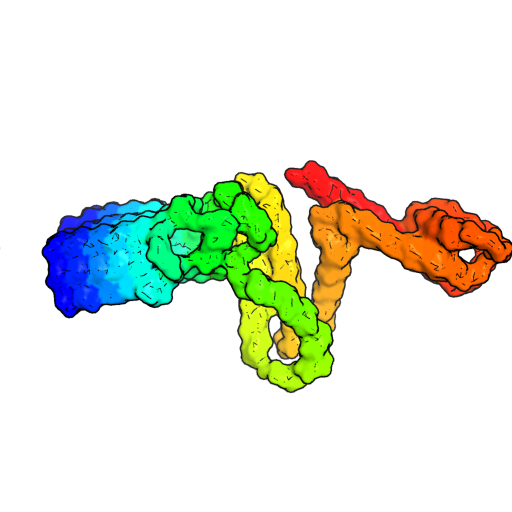0 86.88 161 THR A CA 1
ATOM 1266 C C . THR A 1 161 ? 11.427 7.242 3.809 1.00 86.88 161 THR A C 1
ATOM 1268 O O . THR A 1 161 ? 11.885 6.472 2.961 1.00 86.88 161 THR A O 1
ATOM 1271 N N . ALA A 1 162 ? 11.917 7.275 5.054 1.00 84.69 162 ALA A N 1
ATOM 1272 C CA . ALA A 1 162 ? 13.041 6.442 5.491 1.00 84.69 162 ALA A CA 1
ATOM 1273 C C . ALA A 1 162 ? 12.705 4.937 5.445 1.00 84.69 162 ALA A C 1
ATOM 1275 O O . ALA A 1 162 ? 13.477 4.136 4.912 1.00 84.69 162 ALA A O 1
ATOM 1276 N N . SER A 1 163 ? 11.521 4.550 5.936 1.00 84.75 163 SER A N 1
ATOM 1277 C CA . SER A 1 163 ? 11.062 3.153 5.931 1.00 84.75 163 SER A CA 1
ATOM 1278 C C . SER A 1 163 ? 10.680 2.659 4.534 1.00 84.75 163 SER A C 1
ATOM 1280 O O . SER A 1 163 ? 10.799 1.469 4.240 1.00 84.75 163 SER A O 1
ATOM 1282 N N . LEU A 1 164 ? 10.183 3.534 3.663 1.00 88.06 164 LEU A N 1
ATOM 1283 C CA . LEU A 1 164 ? 9.913 3.198 2.268 1.00 88.06 164 LEU A CA 1
ATOM 1284 C C . LEU A 1 164 ? 11.219 3.074 1.486 1.00 88.06 164 LEU A C 1
ATOM 1286 O O . LEU A 1 164 ? 11.385 2.148 0.699 1.00 88.06 164 LEU A O 1
ATOM 1290 N N . SER A 1 165 ? 12.192 3.946 1.723 1.00 86.19 165 SER A N 1
ATOM 1291 C CA . SER A 1 165 ? 13.481 3.894 1.031 1.00 86.19 165 SER A CA 1
ATOM 1292 C C . SER A 1 165 ? 14.244 2.604 1.335 1.00 86.19 165 SER A C 1
ATOM 1294 O O . SER A 1 165 ? 14.717 1.960 0.395 1.00 86.19 165 SER A O 1
ATOM 1296 N N . SER A 1 166 ? 14.263 2.149 2.596 1.00 83.00 166 SER A N 1
ATOM 1297 C CA . SER A 1 166 ? 14.923 0.888 2.983 1.00 83.00 166 SER A CA 1
ATOM 1298 C C . SER A 1 166 ? 14.313 -0.346 2.306 1.00 83.00 166 SER A C 1
ATOM 1300 O O . SER A 1 166 ? 15.010 -1.313 2.002 1.00 83.00 166 SER A O 1
ATOM 1302 N N . THR A 1 167 ? 13.022 -0.295 1.976 1.00 82.50 167 THR A N 1
ATOM 1303 C CA . THR A 1 167 ? 12.301 -1.386 1.306 1.00 82.50 167 THR A CA 1
ATOM 1304 C C . THR A 1 167 ? 12.176 -1.193 -0.211 1.00 82.50 167 THR A C 1
ATOM 1306 O O . THR A 1 167 ? 11.566 -2.021 -0.892 1.00 82.50 167 THR A O 1
ATOM 1309 N N . ASN A 1 168 ? 12.759 -0.129 -0.782 1.00 86.25 168 ASN A N 1
ATOM 1310 C CA . ASN A 1 168 ? 12.503 0.329 -2.155 1.00 86.25 168 ASN A CA 1
ATOM 1311 C C . ASN A 1 168 ? 10.994 0.465 -2.447 1.00 86.25 168 ASN A C 1
ATOM 1313 O O . ASN A 1 168 ? 10.509 0.054 -3.501 1.00 86.25 168 ASN A O 1
ATOM 1317 N N . HIS A 1 169 ? 10.263 1.030 -1.490 1.00 88.88 169 HIS A N 1
ATOM 1318 C CA . HIS A 1 169 ? 8.833 1.325 -1.520 1.00 88.88 169 HIS A CA 1
ATOM 1319 C C . HIS A 1 169 ? 7.985 0.057 -1.686 1.00 88.88 169 HIS A C 1
ATOM 1321 O O . HIS A 1 169 ? 6.948 0.046 -2.350 1.00 88.88 169 HIS A O 1
ATOM 1327 N N . LEU A 1 170 ? 8.459 -1.055 -1.115 1.00 88.31 170 LEU A N 1
ATOM 1328 C CA . LEU A 1 170 ? 7.711 -2.301 -1.055 1.00 88.31 170 LEU A CA 1
ATOM 1329 C C . LEU A 1 170 ? 6.877 -2.333 0.225 1.00 88.31 170 LEU A C 1
ATOM 1331 O O . LEU A 1 170 ? 7.425 -2.482 1.308 1.00 88.31 170 LEU A O 1
ATOM 1335 N N . ILE A 1 171 ? 5.555 -2.254 0.077 1.00 88.25 171 ILE A N 1
ATOM 1336 C CA . ILE A 1 171 ? 4.593 -2.341 1.189 1.00 88.25 171 ILE A CA 1
ATOM 1337 C C . ILE A 1 171 ? 4.089 -3.777 1.435 1.00 88.25 171 ILE A C 1
ATOM 1339 O O . ILE A 1 171 ? 3.311 -4.004 2.350 1.00 88.25 171 ILE A O 1
ATOM 1343 N N . HIS A 1 172 ? 4.511 -4.757 0.620 1.00 85.19 172 HIS A N 1
ATOM 1344 C CA . HIS A 1 172 ? 4.138 -6.172 0.770 1.00 85.19 172 HIS A CA 1
ATOM 1345 C C . HIS A 1 172 ? 5.363 -7.041 1.099 1.00 85.19 172 HIS A C 1
ATOM 1347 O O . HIS A 1 172 ? 6.305 -7.130 0.303 1.00 85.19 172 HIS A O 1
ATOM 1353 N N . LYS A 1 173 ? 5.302 -7.749 2.233 1.00 67.62 173 LYS A N 1
ATOM 1354 C CA . LYS A 1 173 ? 6.383 -8.569 2.812 1.00 67.62 173 LYS A CA 1
ATOM 1355 C C . LYS A 1 173 ? 6.847 -9.736 1.939 1.00 67.62 173 LYS A C 1
ATOM 1357 O O . LYS A 1 173 ? 8.048 -9.990 1.833 1.00 67.62 173 LYS A O 1
ATOM 1362 N N . ASP A 1 174 ? 5.921 -10.413 1.254 1.00 60.78 174 ASP A N 1
ATOM 1363 C CA . ASP A 1 174 ? 6.232 -11.627 0.482 1.00 60.78 174 ASP A CA 1
ATOM 1364 C C . ASP A 1 174 ? 7.329 -11.423 -0.563 1.00 60.78 174 ASP A C 1
ATOM 1366 O O . ASP A 1 174 ? 7.961 -12.385 -0.994 1.00 60.78 174 ASP A O 1
ATOM 1370 N N . GLU A 1 175 ? 7.543 -10.191 -1.030 1.00 54.28 175 GLU A N 1
ATOM 1371 C CA . GLU A 1 175 ? 8.517 -9.913 -2.079 1.00 54.28 175 GLU A CA 1
ATOM 1372 C C . GLU A 1 175 ? 9.958 -9.747 -1.574 1.00 54.28 175 GLU A C 1
ATOM 1374 O O . GLU A 1 175 ? 10.885 -9.949 -2.360 1.00 54.28 175 GLU A O 1
ATOM 1379 N N . GLN A 1 176 ? 10.172 -9.452 -0.287 1.00 49.97 176 GLN A N 1
ATOM 1380 C CA . GLN A 1 176 ? 11.521 -9.269 0.261 1.00 49.97 176 GLN A CA 1
ATOM 1381 C C . GLN A 1 176 ? 12.267 -10.592 0.459 1.00 49.97 176 GLN A C 1
ATOM 1383 O O . GLN A 1 176 ? 13.435 -10.694 0.089 1.00 49.97 176 GLN A O 1
ATOM 1388 N N . ARG A 1 177 ? 11.586 -11.635 0.954 1.00 45.66 177 ARG A N 1
ATOM 1389 C CA . ARG A 1 177 ? 12.220 -12.918 1.322 1.00 45.66 177 ARG A CA 1
ATOM 1390 C C . ARG A 1 177 ? 12.662 -13.773 0.123 1.00 45.66 177 ARG A C 1
ATOM 1392 O O . ARG A 1 177 ? 13.393 -14.733 0.305 1.00 45.66 177 ARG A O 1
ATOM 1399 N N . ASN A 1 178 ? 12.242 -13.433 -1.102 1.00 44.56 178 ASN A N 1
ATOM 1400 C CA . ASN A 1 178 ? 12.425 -14.279 -2.291 1.00 44.56 178 ASN A CA 1
ATOM 1401 C C . ASN A 1 178 ? 12.782 -13.483 -3.564 1.00 44.56 178 ASN A C 1
ATOM 1403 O O . ASN A 1 178 ? 12.204 -13.711 -4.629 1.00 44.56 178 ASN A O 1
ATOM 1407 N N . ARG A 1 179 ? 13.717 -12.524 -3.477 1.00 44.09 179 ARG A N 1
ATOM 1408 C CA . ARG A 1 179 ? 14.193 -11.767 -4.657 1.00 44.09 179 ARG A CA 1
ATOM 1409 C C . ARG A 1 179 ? 15.028 -12.615 -5.627 1.0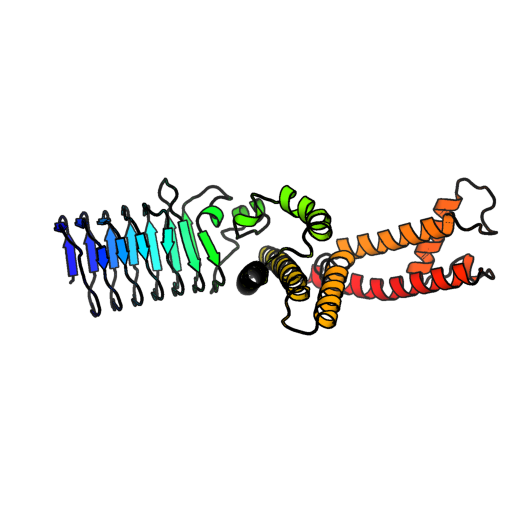0 44.09 179 ARG A C 1
ATOM 1411 O O . ARG A 1 179 ? 14.811 -12.515 -6.829 1.00 44.09 179 ARG A O 1
ATOM 1418 N N . LEU A 1 180 ? 15.922 -13.467 -5.118 1.00 37.94 180 LEU A N 1
ATOM 1419 C CA . LEU A 1 180 ? 16.808 -14.314 -5.935 1.00 37.94 180 LEU A CA 1
ATOM 1420 C C . LEU A 1 180 ? 16.124 -15.607 -6.402 1.00 37.94 180 LEU A C 1
ATOM 1422 O O . LEU A 1 180 ? 16.166 -15.923 -7.587 1.00 37.94 180 LEU A O 1
ATOM 1426 N N . ALA A 1 181 ? 15.393 -16.290 -5.515 1.00 43.81 181 ALA A N 1
ATOM 1427 C CA . ALA A 1 181 ? 14.695 -17.531 -5.859 1.00 43.81 181 ALA A CA 1
ATOM 1428 C C . ALA A 1 181 ? 13.646 -17.339 -6.970 1.00 43.81 181 ALA A C 1
ATOM 1430 O O . ALA A 1 181 ? 13.512 -18.199 -7.835 1.00 43.81 181 ALA A O 1
ATOM 1431 N N . ARG A 1 182 ? 12.944 -16.190 -7.006 1.00 48.59 182 ARG A N 1
ATOM 1432 C CA . ARG A 1 182 ? 11.914 -15.947 -8.032 1.00 48.59 182 ARG A CA 1
ATOM 1433 C C . ARG A 1 182 ? 12.440 -15.474 -9.384 1.00 48.59 182 ARG A C 1
ATOM 1435 O O . ARG A 1 182 ? 11.811 -15.778 -10.394 1.00 48.59 182 ARG A O 1
ATOM 1442 N N . TYR A 1 183 ? 13.564 -14.756 -9.423 1.00 42.12 183 TYR A N 1
ATOM 1443 C CA . TYR A 1 183 ? 14.196 -14.371 -10.691 1.00 42.12 183 TYR A CA 1
ATOM 1444 C C . TYR A 1 183 ? 14.852 -15.590 -11.355 1.00 42.12 183 TYR A C 1
ATOM 1446 O O . TYR A 1 183 ? 14.665 -15.804 -12.549 1.00 42.12 183 TYR A O 1
ATOM 1454 N N . CYS A 1 184 ? 15.499 -16.456 -10.562 1.00 40.88 184 CYS A N 1
ATOM 1455 C CA . CYS A 1 184 ? 16.055 -17.723 -11.041 1.00 40.88 184 CYS A CA 1
ATOM 1456 C C . CYS A 1 184 ? 14.985 -18.776 -11.381 1.00 40.88 184 CYS A C 1
ATOM 1458 O O . CYS A 1 184 ? 15.260 -19.645 -12.195 1.00 40.88 184 CYS A O 1
ATOM 1460 N N . SER A 1 185 ? 13.760 -18.692 -10.843 1.00 43.44 185 SER A N 1
ATOM 1461 C CA . SER A 1 185 ? 12.636 -19.560 -11.250 1.00 43.44 185 SER A CA 1
ATOM 1462 C C . SER A 1 185 ? 11.850 -19.054 -12.472 1.00 43.44 185 SER A C 1
ATOM 1464 O O . SER A 1 185 ? 11.010 -19.769 -13.004 1.00 43.44 185 SER A O 1
ATOM 1466 N N . PHE A 1 186 ? 12.068 -17.810 -12.918 1.00 45.69 186 PHE A N 1
ATOM 1467 C CA . PHE A 1 186 ? 11.241 -17.184 -13.963 1.00 45.69 186 PHE A CA 1
ATOM 1468 C C . PHE A 1 186 ? 11.462 -17.787 -15.364 1.00 45.69 186 PHE A C 1
ATOM 1470 O O . PHE A 1 186 ? 10.532 -17.818 -16.162 1.00 45.69 186 PHE A O 1
ATOM 1477 N N . LEU A 1 187 ? 12.665 -18.298 -15.650 1.00 44.12 187 LEU A N 1
ATOM 1478 C CA . LEU A 1 187 ? 13.039 -18.896 -16.943 1.00 44.12 187 LEU A CA 1
ATOM 1479 C C . LEU A 1 187 ? 13.054 -20.445 -16.950 1.00 44.12 187 LEU A C 1
ATOM 1481 O O . LEU A 1 187 ? 12.556 -21.015 -17.919 1.00 44.12 187 LEU A O 1
ATOM 1485 N N . PRO A 1 188 ? 13.536 -21.162 -15.910 1.00 40.53 188 PRO A N 1
ATOM 1486 C CA . PRO A 1 188 ? 13.586 -22.630 -15.934 1.00 40.53 188 PRO A CA 1
ATOM 1487 C C . PRO A 1 188 ? 12.245 -23.291 -15.587 1.00 40.53 188 PRO A C 1
ATOM 1489 O O . PRO A 1 188 ? 11.859 -24.267 -16.226 1.00 40.53 188 PRO A O 1
ATOM 1492 N N . THR A 1 189 ? 11.475 -22.741 -14.637 1.00 44.16 189 THR A N 1
ATOM 1493 C CA . THR A 1 189 ? 10.149 -23.285 -14.286 1.00 44.16 189 THR A CA 1
ATOM 1494 C C . THR A 1 189 ? 9.160 -23.129 -15.449 1.00 44.16 189 THR A C 1
ATOM 1496 O O . THR A 1 189 ? 8.282 -23.965 -15.625 1.00 44.16 189 THR A O 1
ATOM 1499 N N . PHE A 1 190 ? 9.351 -22.117 -16.302 1.00 44.75 190 PHE A N 1
ATOM 1500 C CA . PHE A 1 190 ? 8.592 -21.882 -17.536 1.00 44.75 190 PHE A CA 1
ATOM 1501 C C . PHE A 1 190 ? 8.767 -23.000 -18.583 1.00 44.75 190 PHE A C 1
ATOM 1503 O O . PHE A 1 190 ? 7.787 -23.397 -19.209 1.00 44.75 190 PHE A O 1
ATOM 1510 N N . LEU A 1 191 ? 9.979 -23.554 -18.729 1.00 46.06 191 LEU A N 1
ATOM 1511 C CA . LEU A 1 191 ? 10.243 -24.674 -19.644 1.00 46.06 191 LEU A CA 1
ATOM 1512 C C . LEU A 1 191 ? 9.894 -26.041 -19.033 1.00 46.06 191 LEU A C 1
ATOM 1514 O O . LEU A 1 191 ? 9.531 -26.952 -19.770 1.00 46.06 191 LEU A O 1
ATOM 1518 N N . GLN A 1 192 ? 9.958 -26.192 -17.705 1.00 42.91 192 GLN A N 1
ATOM 1519 C CA . GLN A 1 192 ? 9.683 -27.473 -17.036 1.00 42.91 192 GLN A CA 1
ATOM 1520 C C . GLN A 1 192 ? 8.235 -27.668 -16.548 1.00 42.91 192 GLN A C 1
ATOM 1522 O O . GLN A 1 192 ? 7.812 -28.809 -16.422 1.00 42.91 192 GLN A O 1
ATOM 1527 N N . HIS A 1 193 ? 7.465 -26.609 -16.265 1.00 42.62 193 HIS A N 1
ATOM 1528 C CA . HIS A 1 193 ? 6.139 -26.715 -15.617 1.00 42.62 193 HIS A CA 1
ATOM 1529 C C . HIS A 1 193 ? 4.971 -26.174 -16.458 1.00 42.62 193 HIS A C 1
ATOM 1531 O O . HIS A 1 193 ? 3.859 -26.026 -15.947 1.00 42.62 193 HIS A O 1
ATOM 1537 N N . GLY A 1 194 ? 5.178 -25.925 -17.756 1.00 45.00 194 GLY A N 1
ATOM 1538 C CA . GLY A 1 194 ? 4.157 -25.385 -18.666 1.00 45.00 194 GLY A CA 1
ATOM 1539 C C . GLY A 1 194 ? 2.875 -26.225 -18.816 1.00 45.00 194 GLY A C 1
ATOM 1540 O O . GLY A 1 194 ? 1.926 -25.757 -19.435 1.00 45.00 194 GLY A O 1
ATOM 1541 N N . GLN A 1 195 ? 2.813 -27.433 -18.242 1.00 46.81 195 GLN A N 1
ATOM 1542 C CA . GLN A 1 195 ? 1.653 -28.329 -18.336 1.00 46.81 195 GLN A CA 1
ATOM 1543 C C . GLN A 1 195 ? 1.014 -28.736 -16.994 1.00 46.81 195 GLN A C 1
ATOM 1545 O O . GLN A 1 195 ? -0.010 -29.410 -17.014 1.00 46.81 195 GLN A O 1
ATOM 1550 N N . GLN A 1 196 ? 1.555 -28.340 -15.832 1.00 47.66 196 GLN A N 1
ATOM 1551 C CA . GLN A 1 196 ? 1.105 -28.876 -14.528 1.00 47.66 196 GLN A CA 1
ATOM 1552 C C . GLN A 1 196 ? 0.578 -27.852 -13.519 1.00 47.66 196 GLN A C 1
ATOM 1554 O O . GLN A 1 196 ? 0.245 -28.218 -12.393 1.00 47.66 196 GLN A O 1
ATOM 1559 N N . LEU A 1 197 ? 0.444 -26.582 -13.891 1.00 54.28 197 LEU A N 1
ATOM 1560 C CA . LEU A 1 197 ? -0.221 -25.618 -13.018 1.00 54.28 197 LEU A CA 1
ATOM 1561 C C . LEU A 1 197 ? -1.737 -25.745 -13.208 1.00 54.28 197 LEU A C 1
ATOM 1563 O O . LEU A 1 197 ? -2.267 -25.448 -14.280 1.00 54.28 197 LEU A O 1
ATOM 1567 N N . ARG A 1 198 ? -2.430 -26.234 -12.172 1.00 58.28 198 ARG A N 1
ATOM 1568 C CA . ARG A 1 198 ? -3.898 -26.298 -12.142 1.00 58.28 198 ARG A CA 1
ATOM 1569 C C . ARG A 1 198 ? -4.463 -24.896 -12.379 1.00 58.28 198 ARG A C 1
ATOM 1571 O O . ARG A 1 198 ? -3.943 -23.924 -11.837 1.00 58.28 198 ARG A O 1
ATOM 1578 N N . SER A 1 199 ? -5.558 -24.797 -13.135 1.00 62.72 199 SER A N 1
ATOM 1579 C CA . SER A 1 199 ? -6.258 -23.526 -13.398 1.00 62.72 199 SER A CA 1
ATOM 1580 C C . SER A 1 199 ? -6.504 -22.711 -12.120 1.00 62.72 199 SER A C 1
ATOM 1582 O O . SER A 1 199 ? -6.249 -21.512 -12.101 1.00 62.72 199 SER A O 1
ATOM 1584 N N . GLY A 1 200 ? -6.858 -23.376 -11.014 1.00 63.97 200 GLY A N 1
ATOM 1585 C CA . GLY A 1 200 ? -7.073 -22.722 -9.719 1.00 63.97 200 GLY A CA 1
ATOM 1586 C C . GLY A 1 200 ? -5.838 -22.036 -9.113 1.00 63.97 200 GLY A C 1
ATOM 1587 O O . GLY A 1 200 ? -5.980 -21.001 -8.463 1.00 63.97 200 GLY A O 1
ATOM 1588 N N . ASP A 1 201 ? -4.623 -22.542 -9.344 1.00 71.69 201 ASP A N 1
ATOM 1589 C CA . ASP A 1 201 ? -3.399 -21.889 -8.852 1.00 71.69 201 ASP A CA 1
ATOM 1590 C C . ASP A 1 201 ? -3.087 -20.618 -9.654 1.00 71.69 201 ASP A C 1
ATOM 1592 O O . ASP A 1 201 ? -2.615 -19.619 -9.104 1.00 71.69 201 ASP A O 1
ATOM 1596 N N . MET A 1 202 ? -3.409 -20.626 -10.950 1.00 69.94 202 MET A N 1
ATOM 1597 C CA . MET A 1 202 ? -3.255 -19.466 -11.829 1.00 69.94 202 MET A CA 1
ATOM 1598 C C . MET A 1 202 ? -4.217 -18.343 -11.471 1.00 69.94 202 MET A C 1
ATOM 1600 O O . MET A 1 202 ? -3.795 -17.190 -11.368 1.00 69.94 202 MET A O 1
ATOM 1604 N N . ASP A 1 203 ? -5.483 -18.671 -11.226 1.00 77.69 203 ASP A N 1
ATOM 1605 C CA . ASP A 1 203 ? -6.500 -17.681 -10.870 1.00 77.69 203 ASP A CA 1
ATOM 1606 C C . ASP A 1 203 ? -6.144 -16.983 -9.548 1.00 77.69 203 ASP A C 1
ATOM 1608 O O . ASP A 1 203 ? -6.225 -15.754 -9.432 1.00 77.69 203 ASP A O 1
ATOM 1612 N N . ASN A 1 204 ? -5.627 -17.741 -8.575 1.00 79.12 204 ASN A N 1
ATOM 1613 C CA . ASN A 1 204 ? -5.118 -17.196 -7.317 1.00 79.12 204 ASN A CA 1
ATOM 1614 C C . ASN A 1 204 ? -3.919 -16.254 -7.525 1.00 79.12 204 ASN A C 1
ATOM 1616 O O . ASN A 1 204 ? -3.855 -15.187 -6.907 1.00 79.12 204 ASN A O 1
ATOM 1620 N N . LEU A 1 205 ? -2.981 -16.600 -8.414 1.00 80.75 205 LEU A N 1
ATOM 1621 C CA . LEU A 1 205 ? -1.838 -15.742 -8.748 1.00 80.75 205 LEU A CA 1
ATOM 1622 C C . LEU A 1 205 ? -2.269 -14.454 -9.456 1.00 80.75 205 LEU A C 1
ATOM 1624 O O . LEU A 1 205 ? -1.786 -13.372 -9.109 1.00 80.75 205 LEU A O 1
ATOM 1628 N N . ILE A 1 206 ? -3.180 -14.548 -10.428 1.00 82.62 206 ILE A N 1
ATOM 1629 C CA . ILE A 1 206 ? -3.731 -13.392 -11.146 1.00 82.62 206 ILE A CA 1
ATOM 1630 C C . ILE A 1 206 ? -4.398 -12.445 -10.154 1.00 82.62 206 ILE A C 1
ATOM 1632 O O . ILE A 1 206 ? -4.067 -11.256 -10.138 1.00 82.62 206 ILE A O 1
ATOM 1636 N N . LYS A 1 207 ? -5.254 -12.980 -9.276 1.00 86.81 207 LYS A N 1
ATOM 1637 C CA . LYS A 1 207 ? -5.934 -12.215 -8.229 1.00 86.81 207 LYS A CA 1
ATOM 1638 C C . LYS A 1 207 ? -4.945 -11.552 -7.274 1.00 86.81 207 LYS A C 1
ATOM 1640 O O . LYS A 1 207 ? -5.074 -10.365 -6.992 1.00 86.81 207 LYS A O 1
ATOM 1645 N N . MET A 1 208 ? -3.905 -12.266 -6.842 1.00 86.69 208 MET A N 1
ATOM 1646 C CA . MET A 1 208 ? -2.847 -11.700 -6.000 1.00 86.69 208 MET A CA 1
ATOM 1647 C C . MET A 1 208 ? -2.137 -10.520 -6.687 1.00 86.69 208 MET A C 1
ATOM 1649 O O . MET A 1 208 ? -1.857 -9.505 -6.047 1.00 86.69 208 MET A O 1
ATOM 1653 N N . TYR A 1 209 ? -1.813 -10.627 -7.979 1.00 88.25 209 TYR A N 1
ATOM 1654 C CA . TYR A 1 209 ? -1.160 -9.533 -8.704 1.00 88.25 209 TYR A CA 1
ATOM 1655 C C . TYR A 1 209 ? -2.098 -8.365 -9.002 1.00 88.25 209 TYR A C 1
ATOM 1657 O O . TYR A 1 209 ? -1.647 -7.220 -8.969 1.00 88.25 209 TYR A O 1
ATOM 1665 N N . GLU A 1 210 ? -3.378 -8.631 -9.251 1.00 90.56 210 GLU A N 1
ATOM 1666 C CA . GLU A 1 210 ? -4.408 -7.599 -9.361 1.00 90.56 210 GLU A CA 1
ATOM 1667 C C . GLU A 1 210 ? -4.542 -6.811 -8.055 1.00 90.56 210 GLU A C 1
ATOM 1669 O O . GLU A 1 210 ? -4.482 -5.582 -8.068 1.00 90.56 210 GLU A O 1
ATOM 1674 N N . ASP A 1 211 ? -4.665 -7.512 -6.932 1.00 91.69 211 ASP A N 1
ATOM 1675 C CA . ASP A 1 211 ? -4.765 -6.935 -5.595 1.00 91.69 211 ASP A CA 1
ATOM 1676 C C . ASP A 1 211 ? -3.579 -6.004 -5.302 1.00 91.69 211 ASP A C 1
ATOM 1678 O O . ASP A 1 211 ? -3.755 -4.851 -4.889 1.00 91.69 211 ASP A O 1
ATOM 1682 N N . ARG A 1 212 ? -2.358 -6.449 -5.623 1.00 91.88 212 ARG A N 1
ATOM 1683 C CA . ARG A 1 212 ? -1.147 -5.626 -5.494 1.00 91.88 212 ARG A CA 1
ATOM 1684 C C . ARG A 1 212 ? -1.171 -4.427 -6.433 1.00 91.88 212 ARG A C 1
ATOM 1686 O O . ARG A 1 212 ? -0.913 -3.317 -5.981 1.00 91.88 212 ARG A O 1
ATOM 1693 N N . GLU A 1 213 ? -1.503 -4.611 -7.711 1.00 93.06 213 GLU A N 1
ATOM 1694 C CA . GLU A 1 213 ? -1.609 -3.502 -8.667 1.00 93.06 213 GLU A CA 1
ATOM 1695 C C . GLU A 1 213 ? -2.572 -2.421 -8.165 1.00 93.06 213 GLU A C 1
ATOM 1697 O O . GLU A 1 213 ? -2.226 -1.241 -8.175 1.00 93.06 213 GLU A O 1
ATOM 1702 N N . VAL A 1 214 ? -3.757 -2.815 -7.691 1.00 95.00 214 VAL A N 1
ATOM 1703 C CA . VAL A 1 214 ? -4.758 -1.888 -7.150 1.00 95.00 214 VAL A CA 1
ATOM 1704 C C . VAL A 1 214 ? -4.230 -1.172 -5.908 1.00 95.00 214 VAL A C 1
ATOM 1706 O O . VAL A 1 214 ? -4.441 0.031 -5.769 1.00 95.00 214 VAL A O 1
ATOM 1709 N N . THR A 1 215 ? -3.527 -1.881 -5.024 1.00 94.75 215 THR A N 1
ATOM 1710 C CA . THR A 1 215 ? -2.944 -1.292 -3.809 1.00 94.75 215 THR A CA 1
ATOM 1711 C C . THR A 1 215 ? -1.897 -0.234 -4.149 1.00 94.75 215 THR A C 1
ATOM 1713 O O . THR A 1 215 ? -1.960 0.879 -3.636 1.00 94.75 215 THR A O 1
ATOM 1716 N N . TYR A 1 216 ? -0.974 -0.544 -5.063 1.00 95.00 216 TYR A N 1
ATOM 1717 C CA . TYR A 1 216 ? 0.059 0.401 -5.492 1.00 95.00 216 TYR A CA 1
ATOM 1718 C C . TYR A 1 216 ? -0.504 1.586 -6.265 1.00 95.00 216 TYR A C 1
ATOM 1720 O O . TYR A 1 216 ? -0.023 2.700 -6.089 1.00 95.00 216 TYR A O 1
ATOM 1728 N N . ARG A 1 217 ? -1.546 1.373 -7.076 1.00 95.94 217 ARG A N 1
ATOM 1729 C CA . ARG A 1 217 ? -2.251 2.470 -7.743 1.00 95.94 217 ARG A CA 1
ATOM 1730 C C . ARG A 1 217 ? -2.833 3.447 -6.724 1.00 95.94 217 ARG A C 1
ATOM 1732 O O . ARG A 1 217 ? -2.600 4.637 -6.846 1.00 95.94 217 ARG A O 1
ATOM 1739 N N . ARG A 1 218 ? -3.515 2.943 -5.691 1.00 95.56 218 ARG A N 1
ATOM 1740 C CA . ARG A 1 218 ? -4.102 3.779 -4.630 1.00 95.56 218 ARG A CA 1
ATOM 1741 C C . ARG A 1 218 ? -3.045 4.489 -3.785 1.00 95.56 218 ARG A C 1
ATOM 1743 O O . ARG A 1 218 ? -3.247 5.640 -3.424 1.00 95.56 218 ARG A O 1
ATOM 1750 N N . ALA A 1 219 ? -1.930 3.821 -3.488 1.00 94.81 219 ALA A N 1
ATOM 1751 C CA . ALA A 1 219 ? -0.803 4.445 -2.793 1.00 94.81 219 ALA A CA 1
ATOM 1752 C C . ALA A 1 219 ? -0.184 5.577 -3.628 1.00 94.81 219 ALA A C 1
ATOM 1754 O O . ALA A 1 219 ? 0.062 6.656 -3.102 1.00 94.81 219 ALA A O 1
ATOM 1755 N N . LYS A 1 220 ? 0.003 5.352 -4.937 1.00 94.56 220 LYS A N 1
ATOM 1756 C CA . LYS A 1 220 ? 0.465 6.374 -5.884 1.00 94.56 220 LYS A CA 1
ATOM 1757 C C . LYS A 1 220 ? -0.487 7.567 -5.919 1.00 94.56 220 LYS A C 1
ATOM 1759 O O . LYS A 1 220 ? -0.025 8.679 -5.729 1.00 94.56 220 LYS A O 1
ATOM 1764 N N . ASP A 1 221 ? -1.783 7.329 -6.121 1.00 94.56 221 ASP A N 1
ATOM 1765 C CA . ASP A 1 221 ? -2.772 8.407 -6.216 1.00 94.56 221 ASP A CA 1
ATOM 1766 C C . ASP A 1 221 ? -2.782 9.254 -4.925 1.00 94.56 221 ASP A C 1
ATOM 1768 O O . ASP A 1 221 ? -2.831 10.475 -4.995 1.00 94.56 221 ASP A O 1
ATOM 1772 N N . SER A 1 222 ? -2.645 8.626 -3.749 1.00 93.06 222 SER A N 1
ATOM 1773 C CA . SER A 1 222 ? -2.539 9.346 -2.471 1.00 93.06 222 SER A CA 1
ATOM 1774 C C . SER A 1 222 ? -1.236 10.141 -2.345 1.00 93.06 222 SER A C 1
ATOM 1776 O O . SER A 1 222 ? -1.284 11.305 -1.964 1.00 93.06 222 SER A O 1
ATOM 1778 N N . ALA A 1 223 ? -0.088 9.558 -2.701 1.00 92.94 223 ALA A N 1
ATOM 1779 C CA . ALA A 1 223 ? 1.194 10.266 -2.689 1.00 92.94 223 ALA A CA 1
ATOM 1780 C C . ALA A 1 223 ? 1.211 11.457 -3.668 1.00 92.94 223 ALA A C 1
ATOM 1782 O O . ALA A 1 223 ? 1.707 12.525 -3.324 1.00 92.94 223 ALA A O 1
ATOM 1783 N N . ASP A 1 224 ? 0.609 11.305 -4.855 1.00 91.44 224 ASP A N 1
ATOM 1784 C CA . ASP A 1 224 ? 0.425 12.400 -5.815 1.00 91.44 224 ASP A CA 1
ATOM 1785 C C . ASP A 1 224 ? -0.460 13.511 -5.205 1.00 91.44 224 ASP A C 1
ATOM 1787 O O . ASP A 1 224 ? -0.136 14.690 -5.334 1.00 91.44 224 ASP A O 1
ATOM 1791 N N . THR A 1 225 ? -1.549 13.167 -4.496 1.00 91.31 225 THR A N 1
ATOM 1792 C CA . THR A 1 225 ? -2.424 14.174 -3.857 1.00 91.31 225 THR A CA 1
ATOM 1793 C C . THR A 1 225 ? -1.784 14.906 -2.680 1.00 91.31 225 THR A C 1
ATOM 1795 O O . THR A 1 225 ? -2.128 16.063 -2.447 1.00 91.31 225 THR A O 1
ATOM 1798 N N . THR A 1 226 ? -0.866 14.273 -1.943 1.00 90.06 226 THR A N 1
ATOM 1799 C CA . THR A 1 226 ? -0.142 14.919 -0.834 1.00 90.06 226 THR A CA 1
ATOM 1800 C C . THR A 1 226 ? 1.128 15.647 -1.287 1.00 90.06 226 THR A C 1
ATOM 1802 O O . THR A 1 226 ? 1.739 16.350 -0.488 1.00 90.06 226 THR A O 1
ATOM 1805 N N . GLY A 1 227 ? 1.520 15.518 -2.560 1.00 90.00 227 GLY A N 1
ATOM 1806 C CA . GLY A 1 227 ? 2.709 16.163 -3.123 1.00 90.00 227 GLY A CA 1
ATOM 1807 C C . GLY A 1 227 ? 4.022 15.392 -2.930 1.00 90.00 227 GLY A C 1
ATOM 1808 O O . GLY A 1 227 ? 5.092 15.937 -3.205 1.00 90.00 227 GLY A O 1
ATOM 1809 N N . ASP A 1 228 ? 3.980 14.126 -2.502 1.00 90.06 228 ASP A N 1
ATOM 1810 C CA . ASP A 1 228 ? 5.161 13.256 -2.388 1.00 90.06 228 ASP A CA 1
ATOM 1811 C C . ASP A 1 228 ? 5.511 12.623 -3.753 1.00 90.06 228 ASP A C 1
ATOM 1813 O O . ASP A 1 228 ? 5.306 11.430 -4.019 1.00 90.06 228 ASP A O 1
ATOM 1817 N N . ASN A 1 229 ? 6.046 13.459 -4.654 1.00 88.81 229 ASN A N 1
ATOM 1818 C CA . ASN A 1 229 ? 6.452 13.066 -6.009 1.00 88.81 229 ASN A CA 1
ATOM 1819 C C . ASN A 1 229 ? 7.436 11.871 -6.036 1.00 88.81 229 ASN A C 1
ATOM 1821 O O . ASN A 1 229 ? 7.263 10.975 -6.882 1.00 88.81 229 ASN A O 1
ATOM 1825 N N . PRO A 1 230 ? 8.468 11.802 -5.162 1.00 88.94 230 PRO A N 1
ATOM 1826 C CA . PRO A 1 230 ? 9.373 10.656 -5.112 1.00 88.94 230 PRO A CA 1
ATOM 1827 C C . PRO A 1 230 ? 8.661 9.337 -4.791 1.00 88.94 230 PRO A C 1
ATOM 1829 O O . PRO A 1 230 ? 8.885 8.345 -5.502 1.00 88.94 230 PRO A O 1
ATOM 1832 N N . ALA A 1 231 ? 7.790 9.307 -3.775 1.00 90.56 231 ALA A N 1
ATOM 1833 C CA . ALA A 1 231 ? 7.071 8.089 -3.415 1.00 90.56 231 ALA A CA 1
ATOM 1834 C C . ALA A 1 231 ? 6.071 7.681 -4.501 1.00 90.56 231 ALA A C 1
ATOM 1836 O O . ALA A 1 231 ? 6.032 6.507 -4.892 1.00 90.56 231 ALA A O 1
ATOM 1837 N N . ALA A 1 232 ? 5.331 8.641 -5.066 1.00 90.81 232 ALA A N 1
ATOM 1838 C CA . ALA A 1 232 ? 4.376 8.383 -6.138 1.00 90.81 232 ALA A CA 1
ATOM 1839 C C . ALA A 1 232 ? 5.042 7.740 -7.367 1.00 90.81 232 ALA A C 1
ATOM 1841 O O . ALA A 1 232 ? 4.572 6.722 -7.882 1.00 90.81 232 ALA A O 1
ATOM 1842 N N . SER A 1 233 ? 6.201 8.254 -7.791 1.00 87.88 233 SER A N 1
ATOM 1843 C CA . SER A 1 233 ? 7.012 7.661 -8.866 1.00 87.88 233 SER A CA 1
ATOM 1844 C C . SER A 1 233 ? 7.357 6.191 -8.585 1.00 87.88 233 SER A C 1
ATOM 1846 O O . SER A 1 233 ? 7.130 5.295 -9.402 1.00 87.88 233 SER A O 1
ATOM 1848 N N . LYS A 1 234 ? 7.835 5.891 -7.372 1.00 90.94 234 LYS A N 1
ATOM 1849 C CA . LYS A 1 234 ? 8.182 4.518 -6.981 1.00 90.94 234 LYS A CA 1
ATOM 1850 C C . LYS A 1 234 ? 6.959 3.601 -6.939 1.00 90.94 234 LYS A C 1
ATOM 1852 O O . LYS A 1 234 ? 7.051 2.454 -7.389 1.00 90.94 234 LYS A O 1
ATOM 1857 N N . PHE A 1 235 ? 5.821 4.084 -6.445 1.00 93.94 235 PHE A N 1
ATOM 1858 C CA . PHE A 1 235 ? 4.572 3.325 -6.442 1.00 93.94 235 PHE A CA 1
ATOM 1859 C C . PHE A 1 235 ? 4.049 3.063 -7.854 1.00 93.94 235 PHE A C 1
ATOM 1861 O O . PHE A 1 235 ? 3.617 1.942 -8.129 1.00 93.94 235 PHE A O 1
ATOM 1868 N N . TYR A 1 236 ? 4.177 4.015 -8.780 1.00 90.25 236 TYR A N 1
ATOM 1869 C CA . TYR A 1 236 ? 3.843 3.802 -10.188 1.00 90.25 236 TYR A CA 1
ATOM 1870 C C . TYR A 1 236 ? 4.702 2.702 -10.829 1.00 90.25 236 TYR A C 1
ATOM 1872 O O . TYR A 1 236 ? 4.171 1.817 -11.508 1.00 90.25 236 TYR A O 1
ATOM 1880 N N . MET A 1 237 ? 6.017 2.683 -10.581 1.00 86.62 237 MET A N 1
ATOM 1881 C CA . MET A 1 237 ? 6.871 1.597 -11.083 1.00 86.62 237 MET A CA 1
ATOM 1882 C C . MET A 1 237 ? 6.406 0.223 -10.575 1.00 86.62 237 MET A C 1
ATOM 1884 O O . MET A 1 237 ? 6.383 -0.752 -11.337 1.00 86.62 237 MET A O 1
ATOM 1888 N N . HIS A 1 238 ? 6.029 0.127 -9.295 1.00 89.94 238 HIS A N 1
ATOM 1889 C CA . HIS A 1 238 ? 5.500 -1.113 -8.718 1.00 89.94 238 HIS A CA 1
ATOM 1890 C C . HIS A 1 238 ? 4.137 -1.479 -9.304 1.00 89.94 238 HIS A C 1
ATOM 1892 O O . HIS A 1 238 ? 3.941 -2.635 -9.679 1.00 89.94 238 HIS A O 1
ATOM 1898 N N . GLU A 1 239 ? 3.236 -0.512 -9.483 1.00 92.06 239 GLU A N 1
ATOM 1899 C CA . GLU A 1 239 ? 1.960 -0.696 -10.182 1.00 92.06 239 GLU A CA 1
ATOM 1900 C C . GLU A 1 239 ? 2.191 -1.340 -11.560 1.00 92.06 239 GLU A C 1
ATOM 1902 O O . GLU A 1 239 ? 1.611 -2.382 -11.879 1.00 92.06 239 GLU A O 1
ATOM 1907 N N . LYS A 1 240 ? 3.097 -0.777 -12.370 1.00 85.38 240 LYS A N 1
ATOM 1908 C CA . LYS A 1 240 ? 3.429 -1.305 -13.703 1.00 85.38 240 LYS A CA 1
ATOM 1909 C C . LYS A 1 240 ? 4.075 -2.685 -13.651 1.00 85.38 240 LYS A C 1
ATOM 1911 O O . LYS A 1 240 ? 3.779 -3.539 -14.489 1.00 85.38 240 LYS A O 1
ATOM 1916 N N . LYS A 1 241 ? 4.941 -2.941 -12.670 1.00 84.81 241 LYS A N 1
ATOM 1917 C CA . LYS A 1 241 ? 5.549 -4.260 -12.448 1.00 84.81 241 LYS A CA 1
ATOM 1918 C C . LYS A 1 241 ? 4.489 -5.329 -12.170 1.00 84.81 241 LYS A C 1
ATOM 1920 O O . LYS A 1 241 ? 4.535 -6.393 -12.787 1.00 84.81 241 LYS A O 1
ATOM 1925 N N . TYR A 1 242 ? 3.532 -5.054 -11.286 1.00 85.19 242 TYR A N 1
ATOM 1926 C CA . TYR A 1 242 ? 2.466 -6.002 -10.959 1.00 85.19 242 TYR A CA 1
ATOM 1927 C C . TYR A 1 242 ? 1.462 -6.171 -12.095 1.00 85.19 242 TYR A C 1
ATOM 1929 O O . TYR A 1 242 ? 1.095 -7.304 -12.405 1.00 85.19 242 TYR A O 1
ATOM 1937 N N . ARG A 1 243 ? 1.144 -5.091 -12.815 1.00 85.06 243 ARG A N 1
ATOM 1938 C CA . ARG A 1 243 ? 0.334 -5.145 -14.035 1.00 85.06 243 ARG A CA 1
ATOM 1939 C C . ARG A 1 243 ? 0.929 -6.079 -15.088 1.00 85.06 243 ARG A C 1
ATOM 1941 O O . ARG A 1 243 ? 0.205 -6.900 -15.648 1.00 85.06 243 ARG A O 1
ATOM 1948 N N . ARG A 1 244 ? 2.247 -6.000 -15.322 1.00 77.56 244 ARG A N 1
ATOM 1949 C CA . ARG A 1 244 ? 2.960 -6.901 -16.247 1.00 77.56 244 ARG A CA 1
ATOM 1950 C C . ARG A 1 244 ? 2.861 -8.361 -15.815 1.00 77.56 244 ARG A C 1
ATOM 1952 O O . ARG A 1 244 ? 2.603 -9.216 -16.653 1.00 77.56 244 ARG A O 1
ATOM 1959 N N . ARG A 1 245 ? 3.034 -8.651 -14.521 1.00 79.56 245 ARG A N 1
ATOM 1960 C CA . ARG A 1 245 ? 2.912 -10.021 -13.997 1.00 79.56 245 ARG A CA 1
ATOM 1961 C C . ARG A 1 245 ? 1.491 -10.555 -14.118 1.00 79.56 245 ARG A C 1
ATOM 1963 O O . ARG A 1 245 ? 1.322 -11.667 -14.596 1.00 79.56 245 ARG A O 1
ATOM 1970 N N . ARG A 1 246 ? 0.479 -9.759 -13.765 1.00 82.44 246 ARG A N 1
ATOM 1971 C CA . ARG A 1 246 ? -0.928 -10.139 -13.951 1.00 82.44 246 ARG A CA 1
ATOM 1972 C C . ARG A 1 246 ? -1.217 -10.484 -15.412 1.00 82.44 246 ARG A C 1
ATOM 1974 O O . ARG A 1 246 ? -1.779 -11.532 -15.688 1.00 82.44 246 ARG A O 1
ATOM 1981 N N . GLN A 1 247 ? -0.804 -9.618 -16.340 1.00 77.38 247 GLN A N 1
ATOM 1982 C CA . GLN A 1 247 ? -1.018 -9.824 -17.776 1.00 77.38 247 GLN A CA 1
ATOM 1983 C C . GLN A 1 247 ? -0.290 -11.053 -18.311 1.00 77.38 247 GLN A C 1
ATOM 1985 O O . GLN A 1 247 ? -0.852 -11.759 -19.137 1.00 77.38 247 GLN A O 1
ATOM 1990 N N . PHE A 1 248 ? 0.925 -11.315 -17.827 1.00 73.81 248 PHE A N 1
ATOM 1991 C CA . PHE A 1 248 ? 1.669 -12.524 -18.161 1.00 73.81 248 PHE A CA 1
ATOM 1992 C C . PHE A 1 248 ? 0.879 -13.780 -17.793 1.00 73.81 248 PHE A C 1
ATOM 1994 O O . PHE A 1 248 ? 0.632 -14.616 -18.653 1.00 73.81 248 PHE A O 1
ATOM 2001 N N . TRP A 1 249 ? 0.408 -13.880 -16.549 1.00 71.31 249 TRP A N 1
ATOM 2002 C CA . TRP A 1 249 ? -0.358 -15.047 -16.104 1.00 71.31 249 TRP A CA 1
ATOM 2003 C C . TRP A 1 249 ? -1.727 -15.159 -16.786 1.00 71.31 249 TRP A C 1
ATOM 2005 O O . TRP A 1 249 ? -2.144 -16.257 -17.136 1.00 71.31 249 TRP A O 1
ATOM 2015 N N . ALA A 1 250 ? -2.367 -14.030 -17.094 1.00 72.06 250 ALA A N 1
ATOM 2016 C CA . ALA A 1 250 ? -3.613 -13.991 -17.860 1.00 72.06 250 ALA A CA 1
ATOM 2017 C C . ALA A 1 250 ? -3.469 -14.425 -19.338 1.00 72.06 250 ALA A C 1
ATOM 2019 O O . ALA A 1 250 ? -4.470 -14.548 -20.037 1.00 72.06 250 ALA A O 1
ATOM 2020 N N . MET A 1 251 ? -2.255 -14.645 -19.864 1.00 69.00 251 MET A N 1
ATOM 2021 C CA . MET A 1 251 ? -2.086 -15.295 -21.177 1.00 69.00 251 MET A CA 1
ATOM 2022 C C . MET A 1 251 ? -2.331 -16.802 -21.123 1.00 69.00 251 MET A C 1
ATOM 2024 O O . MET A 1 251 ? -2.636 -17.416 -22.146 1.00 69.00 251 MET A O 1
ATOM 2028 N N . PHE A 1 252 ? -2.145 -17.395 -19.944 1.00 65.62 252 PHE A N 1
ATOM 2029 C CA . PHE A 1 252 ? -2.159 -18.840 -19.746 1.00 65.62 252 PHE A CA 1
ATOM 2030 C C . PHE A 1 252 ? -3.496 -19.346 -19.199 1.00 65.62 252 PHE A C 1
ATOM 2032 O O . PHE A 1 252 ? -3.755 -20.545 -19.252 1.00 65.62 252 PHE A O 1
ATOM 2039 N N . THR A 1 253 ? -4.374 -18.452 -18.745 1.00 65.12 253 THR A N 1
ATOM 2040 C CA . THR A 1 253 ? -5.761 -18.784 -18.409 1.00 65.12 253 THR A CA 1
ATOM 2041 C C . THR A 1 253 ? -6.666 -18.685 -19.644 1.00 65.12 253 THR A C 1
ATOM 2043 O O . THR A 1 253 ? -6.314 -18.087 -20.663 1.00 65.12 253 THR A O 1
ATOM 2046 N N . SER A 1 254 ? -7.826 -19.345 -19.614 1.00 55.53 254 SER A N 1
ATOM 2047 C CA . SER A 1 254 ? -8.798 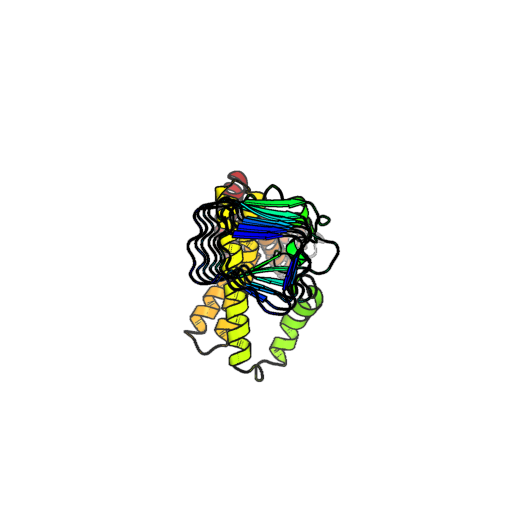-19.355 -20.721 1.00 55.53 254 SER A CA 1
ATOM 2048 C C . SER A 1 254 ? -9.646 -18.078 -20.811 1.00 55.53 254 SER A C 1
ATOM 2050 O O . SER A 1 254 ? -10.531 -17.994 -21.660 1.00 55.53 254 SER A O 1
ATOM 2052 N N . GLU A 1 255 ? -9.397 -17.083 -19.957 1.00 51.91 255 GLU A N 1
ATOM 2053 C CA . GLU A 1 255 ? -10.128 -15.818 -19.958 1.00 51.91 255 GLU A CA 1
ATOM 2054 C C . GLU A 1 255 ? -9.504 -14.815 -20.944 1.00 51.91 255 GLU A C 1
ATOM 2056 O O . GLU A 1 255 ? -8.573 -14.068 -20.638 1.00 51.91 255 GLU A O 1
ATOM 2061 N N . GLY A 1 256 ? -10.056 -14.781 -22.160 1.00 57.75 256 GLY A N 1
ATOM 2062 C CA . GLY A 1 256 ? -9.797 -13.734 -23.150 1.00 57.75 256 GLY A CA 1
ATOM 2063 C C . GLY A 1 256 ? -8.869 -14.123 -24.305 1.00 57.75 256 GLY A C 1
ATOM 2064 O O . GLY A 1 256 ? -8.334 -15.226 -24.401 1.00 57.75 256 GLY A O 1
ATOM 2065 N N . ASN A 1 257 ? -8.704 -13.188 -25.246 1.00 69.62 257 ASN A N 1
ATOM 2066 C CA . ASN A 1 257 ? -7.884 -13.396 -26.437 1.00 69.62 257 ASN A CA 1
ATOM 2067 C C . ASN A 1 257 ? -6.390 -13.378 -26.062 1.00 69.62 257 ASN A C 1
ATOM 2069 O O . ASN A 1 257 ? -5.800 -12.312 -25.866 1.00 69.62 257 ASN A O 1
ATOM 2073 N N . ARG A 1 258 ? -5.777 -14.566 -25.984 1.00 65.25 258 ARG A N 1
ATOM 2074 C CA . ARG A 1 258 ? -4.360 -14.779 -25.634 1.00 65.25 258 ARG A CA 1
ATOM 2075 C C . ARG A 1 258 ? -3.402 -13.904 -26.442 1.00 65.25 258 ARG A C 1
ATOM 2077 O O . ARG A 1 258 ? -2.440 -13.380 -25.888 1.00 65.25 258 ARG A O 1
ATOM 2084 N N . ILE A 1 259 ? -3.701 -13.683 -27.724 1.00 67.56 259 ILE A N 1
ATOM 2085 C CA . ILE A 1 259 ? -2.888 -12.849 -28.621 1.00 67.56 259 ILE A CA 1
ATOM 2086 C C . ILE A 1 259 ? -2.908 -11.393 -28.150 1.00 67.56 259 ILE A C 1
ATOM 2088 O O . ILE A 1 259 ? -1.862 -10.757 -28.038 1.00 67.56 259 ILE A O 1
ATOM 2092 N N . ARG A 1 260 ? -4.090 -10.873 -27.798 1.00 72.62 260 ARG A N 1
ATOM 2093 C CA . ARG A 1 260 ? -4.238 -9.511 -27.268 1.00 72.62 260 ARG A CA 1
ATOM 2094 C C . ARG A 1 260 ? -3.460 -9.343 -25.962 1.00 72.62 260 ARG A C 1
ATOM 2096 O O . ARG A 1 260 ? -2.747 -8.354 -25.811 1.00 72.62 260 ARG A O 1
ATOM 2103 N N . ASN A 1 261 ? -3.561 -10.305 -25.045 1.00 62.50 261 ASN A N 1
ATOM 2104 C CA . ASN A 1 261 ? -2.824 -10.264 -23.778 1.00 62.50 261 ASN A CA 1
ATOM 2105 C C . ASN A 1 261 ? -1.302 -10.325 -24.018 1.00 62.50 261 ASN A C 1
ATOM 2107 O O . ASN A 1 261 ? -0.563 -9.550 -23.407 1.00 62.50 261 ASN A O 1
ATOM 2111 N N . GLY A 1 262 ? -0.858 -11.149 -24.974 1.00 66.81 262 GLY A N 1
ATOM 2112 C CA . GLY A 1 262 ? 0.520 -11.226 -25.472 1.00 66.81 262 GLY A CA 1
ATOM 2113 C C . GLY A 1 262 ? 1.068 -9.889 -25.965 1.00 66.81 262 GLY A C 1
ATOM 2114 O O . GLY A 1 262 ? 2.098 -9.421 -25.480 1.00 66.81 262 GLY A O 1
ATOM 2115 N N . VAL A 1 263 ? 0.346 -9.228 -26.874 1.00 69.31 263 VAL A N 1
ATOM 2116 C CA . VAL A 1 263 ? 0.729 -7.917 -27.426 1.00 69.31 263 VAL A CA 1
ATOM 2117 C C . VAL A 1 263 ? 0.795 -6.849 -26.332 1.00 69.31 263 VAL A C 1
ATOM 2119 O O . VAL A 1 263 ? 1.743 -6.065 -26.279 1.00 69.31 263 VAL A O 1
ATOM 2122 N N . VAL A 1 264 ? -0.173 -6.823 -25.412 1.00 71.94 264 VAL A N 1
ATOM 2123 C CA . VAL A 1 264 ? -0.194 -5.842 -24.315 1.00 71.94 264 VAL A CA 1
ATOM 2124 C C . VAL A 1 264 ? 0.975 -6.052 -23.346 1.00 71.94 264 VAL A C 1
ATOM 2126 O O . VAL A 1 264 ? 1.564 -5.088 -22.854 1.00 71.94 264 VAL A O 1
ATOM 2129 N N . TRP A 1 265 ? 1.356 -7.296 -23.073 1.00 70.88 265 TRP A N 1
ATOM 2130 C CA . TRP A 1 265 ? 2.537 -7.580 -22.261 1.00 70.88 265 TRP A CA 1
ATOM 2131 C C . TRP A 1 265 ? 3.832 -7.212 -22.981 1.00 70.88 265 TRP A C 1
ATOM 2133 O O . TRP A 1 265 ? 4.684 -6.571 -22.371 1.00 70.88 265 TRP A O 1
ATOM 2143 N N . ALA A 1 266 ? 3.965 -7.559 -24.266 1.00 68.75 266 ALA A N 1
ATOM 2144 C CA . ALA A 1 266 ? 5.148 -7.251 -25.065 1.00 68.75 266 ALA A CA 1
ATOM 2145 C C . ALA A 1 266 ? 5.364 -5.737 -25.175 1.00 68.75 266 ALA A C 1
ATOM 2147 O O . ALA A 1 266 ? 6.465 -5.247 -24.939 1.00 68.75 266 ALA A O 1
ATOM 2148 N N . THR A 1 267 ? 4.295 -4.979 -25.425 1.00 69.06 267 THR A N 1
ATOM 2149 C CA . THR A 1 267 ? 4.341 -3.509 -25.443 1.00 69.06 267 THR A CA 1
ATOM 2150 C C . THR A 1 267 ? 4.682 -2.932 -24.067 1.00 69.06 267 THR A C 1
ATOM 2152 O O . THR A 1 267 ? 5.550 -2.067 -23.969 1.00 69.06 267 THR A O 1
ATOM 2155 N N . ASN A 1 268 ? 4.095 -3.440 -22.975 1.00 65.81 268 ASN A N 1
ATOM 2156 C CA . ASN A 1 268 ? 4.459 -3.006 -21.621 1.00 65.81 268 ASN A CA 1
ATOM 2157 C C . ASN A 1 268 ? 5.901 -3.376 -21.234 1.00 65.81 268 ASN A C 1
ATOM 2159 O O . ASN A 1 268 ? 6.538 -2.634 -20.485 1.00 65.81 268 ASN A O 1
ATOM 2163 N N . LEU A 1 269 ? 6.422 -4.509 -21.704 1.00 71.56 269 LEU A N 1
ATOM 2164 C CA . LEU A 1 269 ? 7.808 -4.913 -21.487 1.00 71.56 269 LEU A CA 1
ATOM 2165 C C . LEU A 1 269 ? 8.756 -4.025 -22.289 1.00 71.56 269 LEU A C 1
ATOM 2167 O O . LEU A 1 269 ? 9.692 -3.491 -21.700 1.00 71.56 269 LEU A O 1
ATOM 2171 N N . GLY A 1 270 ? 8.462 -3.796 -23.570 1.00 69.38 270 GLY A N 1
ATOM 2172 C CA . GLY A 1 270 ? 9.205 -2.879 -24.432 1.00 69.38 270 GLY A CA 1
ATOM 2173 C C . GLY A 1 270 ? 9.276 -1.478 -23.831 1.00 69.38 270 GLY A C 1
ATOM 2174 O O . GLY A 1 270 ? 10.362 -0.960 -23.610 1.00 69.38 270 GLY A O 1
ATOM 2175 N N . LEU A 1 271 ? 8.144 -0.902 -23.419 1.00 68.19 271 LEU A N 1
ATOM 2176 C CA . LEU A 1 271 ? 8.124 0.401 -22.740 1.00 68.19 271 LEU A CA 1
ATOM 2177 C C . LEU A 1 271 ? 8.901 0.399 -21.414 1.00 68.19 271 LEU A C 1
ATOM 2179 O O . LEU A 1 271 ? 9.491 1.408 -21.039 1.00 68.19 271 LEU A O 1
ATOM 2183 N N . GLY A 1 272 ? 8.905 -0.713 -20.680 1.00 65.31 272 GLY A N 1
ATOM 2184 C CA . GLY A 1 272 ? 9.667 -0.831 -19.439 1.00 65.31 272 GLY A CA 1
ATOM 2185 C C . GLY A 1 272 ? 11.180 -0.885 -19.670 1.00 65.31 272 GLY A C 1
ATOM 2186 O O . GLY A 1 272 ? 11.920 -0.228 -18.947 1.00 65.31 272 GLY A O 1
ATOM 2187 N N . VAL A 1 273 ? 11.630 -1.654 -20.665 1.00 68.56 273 VAL A N 1
ATOM 2188 C CA . VAL A 1 273 ? 13.054 -1.854 -20.988 1.00 68.56 273 VAL A CA 1
ATOM 2189 C C . VAL A 1 273 ? 13.633 -0.640 -21.708 1.00 68.56 273 VAL A C 1
ATOM 2191 O O . VAL A 1 273 ? 14.700 -0.164 -21.337 1.00 68.56 273 VAL A O 1
ATOM 2194 N N . LEU A 1 274 ? 12.920 -0.131 -22.711 1.00 67.50 274 LEU A N 1
ATOM 2195 C CA . LEU A 1 274 ? 13.402 0.942 -23.576 1.00 67.50 274 LEU A CA 1
ATOM 2196 C C . LEU A 1 274 ? 13.200 2.314 -22.927 1.00 67.50 274 LEU A C 1
ATOM 2198 O O . LEU A 1 274 ? 14.051 3.185 -23.047 1.00 67.50 274 LEU A O 1
ATOM 2202 N N . ALA A 1 275 ? 12.086 2.512 -22.215 1.00 62.44 275 ALA A N 1
ATOM 2203 C CA . ALA A 1 275 ? 11.698 3.835 -21.735 1.00 62.44 275 ALA A CA 1
ATOM 2204 C C . ALA A 1 275 ? 11.643 3.988 -20.215 1.00 62.44 275 ALA A C 1
ATOM 2206 O O . ALA A 1 275 ? 11.364 5.085 -19.732 1.00 62.44 275 ALA A O 1
ATOM 2207 N N . GLY A 1 276 ? 11.802 2.912 -19.439 1.00 62.06 276 GLY A N 1
ATOM 2208 C CA . GLY A 1 276 ? 11.487 2.963 -18.010 1.00 62.06 276 GLY A CA 1
ATOM 2209 C C . GLY A 1 276 ? 10.052 3.418 -17.748 1.00 62.06 276 GLY A C 1
ATOM 2210 O O . GLY A 1 276 ? 9.807 4.149 -16.796 1.00 62.06 276 GLY A O 1
ATOM 2211 N N . HIS A 1 277 ? 9.118 3.082 -18.650 1.00 65.38 277 HIS A N 1
ATOM 2212 C CA . HIS A 1 277 ? 7.753 3.625 -18.693 1.00 65.38 277 HIS A CA 1
ATOM 2213 C C . HIS A 1 277 ? 7.658 5.160 -18.829 1.00 65.38 277 HIS A C 1
ATOM 2215 O O . HIS A 1 277 ? 6.643 5.749 -18.449 1.00 65.38 277 HIS A O 1
ATOM 2221 N N . GLY A 1 278 ? 8.692 5.798 -19.383 1.00 61.16 278 GLY A N 1
ATOM 2222 C CA . GLY A 1 278 ? 8.811 7.249 -19.519 1.00 61.16 278 GLY A CA 1
ATOM 2223 C C . GLY A 1 278 ? 9.207 7.958 -18.222 1.00 61.16 278 GLY A C 1
ATOM 2224 O O . GLY A 1 278 ? 9.146 9.180 -18.172 1.00 61.16 278 GLY A O 1
ATOM 2225 N N . GLU A 1 279 ? 9.577 7.219 -17.170 1.00 64.50 279 GLU A N 1
ATOM 2226 C CA . GLU A 1 279 ? 9.919 7.797 -15.862 1.00 64.50 279 GLU A CA 1
ATOM 2227 C C . GLU A 1 279 ? 11.415 8.029 -15.652 1.00 64.50 279 GLU A C 1
ATOM 2229 O O . GLU A 1 279 ? 11.802 8.716 -14.710 1.00 64.50 279 GLU A O 1
ATOM 2234 N N . ARG A 1 280 ? 12.276 7.439 -16.488 1.00 69.38 280 ARG A N 1
ATOM 2235 C CA . ARG A 1 280 ? 13.732 7.551 -16.349 1.00 69.38 280 ARG A CA 1
ATOM 2236 C C . ARG A 1 280 ? 14.358 7.899 -17.690 1.00 69.38 280 ARG A C 1
ATOM 2238 O O . ARG A 1 280 ? 14.654 7.006 -18.480 1.00 69.38 280 ARG A O 1
ATOM 2245 N N . ALA A 1 281 ? 14.615 9.188 -17.917 1.00 75.19 281 ALA A N 1
ATOM 2246 C CA . ALA A 1 281 ? 15.315 9.667 -19.114 1.00 75.19 281 ALA A CA 1
ATOM 2247 C C . ALA A 1 281 ? 16.663 8.952 -19.331 1.00 75.19 281 ALA A C 1
ATOM 2249 O O . ALA A 1 281 ? 17.019 8.618 -20.459 1.00 75.19 281 ALA A O 1
ATOM 2250 N N . SER A 1 282 ? 17.363 8.602 -18.245 1.00 79.00 282 SER A N 1
ATOM 2251 C CA . SER A 1 282 ? 18.612 7.835 -18.303 1.00 79.00 282 SER A CA 1
ATOM 2252 C C . SER A 1 282 ? 18.456 6.430 -18.898 1.00 79.00 282 SER A C 1
ATOM 2254 O O . SER A 1 282 ? 19.386 5.945 -19.532 1.00 79.00 282 SER A O 1
ATOM 2256 N N . GLN A 1 283 ? 17.296 5.777 -18.756 1.00 79.69 283 GLN A N 1
ATOM 2257 C CA . GLN A 1 283 ? 17.049 4.459 -19.361 1.00 79.69 283 GLN A CA 1
ATOM 2258 C C . GLN A 1 283 ? 16.774 4.556 -20.864 1.00 79.69 283 GLN A C 1
ATOM 2260 O O . GLN A 1 283 ? 17.202 3.684 -21.620 1.00 79.69 283 GLN A O 1
ATOM 2265 N N . VAL A 1 284 ? 16.131 5.640 -21.303 1.00 81.75 284 VAL A N 1
ATOM 2266 C CA . VAL A 1 284 ? 15.972 5.936 -22.733 1.00 81.75 284 VAL A CA 1
ATOM 2267 C C . VAL A 1 284 ? 17.335 6.173 -23.370 1.00 81.75 284 VAL A C 1
ATOM 2269 O O . VAL A 1 284 ? 17.663 5.526 -24.358 1.00 81.75 284 VAL A O 1
ATOM 2272 N N . GLY A 1 285 ? 18.156 7.037 -22.762 1.00 83.44 285 GLY A N 1
ATOM 2273 C CA . GLY A 1 285 ? 19.511 7.313 -23.243 1.00 83.44 285 GLY A CA 1
ATOM 2274 C C . GLY A 1 285 ? 20.388 6.059 -23.272 1.00 83.44 285 GLY A C 1
ATOM 2275 O O . GLY A 1 285 ? 21.028 5.782 -24.281 1.00 83.44 285 GLY A O 1
ATOM 2276 N N . ALA A 1 286 ? 20.363 5.250 -22.208 1.00 84.88 286 ALA A N 1
ATOM 2277 C CA . ALA A 1 286 ? 21.128 4.005 -22.147 1.00 84.88 286 ALA A CA 1
ATOM 2278 C C . ALA A 1 286 ? 20.681 2.975 -23.198 1.00 84.88 286 ALA A C 1
ATOM 2280 O O . ALA A 1 286 ? 21.525 2.317 -23.806 1.00 84.88 286 ALA A O 1
ATOM 2281 N N . SER A 1 287 ? 19.374 2.825 -23.442 1.00 84.62 287 SER A N 1
ATOM 2282 C CA . SER A 1 287 ? 18.885 1.874 -24.449 1.00 84.62 287 SER A CA 1
ATOM 2283 C C . SER A 1 287 ? 19.126 2.360 -25.881 1.00 84.62 287 SER A C 1
ATOM 2285 O O . SER A 1 287 ? 19.514 1.551 -26.719 1.00 84.62 287 SER A O 1
ATOM 2287 N N . ALA A 1 288 ? 19.013 3.665 -26.148 1.00 86.50 288 ALA A N 1
ATOM 2288 C CA . ALA A 1 288 ? 19.441 4.263 -27.414 1.00 86.50 288 ALA A CA 1
ATOM 2289 C C . ALA A 1 288 ? 20.939 4.019 -27.666 1.00 86.50 288 ALA A C 1
ATOM 2291 O O . ALA A 1 288 ? 21.316 3.508 -28.715 1.00 86.50 288 ALA A O 1
ATOM 2292 N N . PHE A 1 289 ? 21.785 4.287 -26.666 1.00 88.19 289 PHE A N 1
ATOM 2293 C CA . PHE A 1 289 ? 23.222 4.012 -26.740 1.00 88.19 289 PHE A CA 1
ATOM 2294 C C . PHE A 1 289 ? 23.519 2.524 -26.975 1.00 88.19 289 PHE A C 1
ATOM 2296 O O . PHE A 1 289 ? 24.393 2.184 -27.764 1.00 88.19 289 PHE A O 1
ATOM 2303 N N . THR A 1 290 ? 22.762 1.627 -26.338 1.00 88.44 290 THR A N 1
ATOM 2304 C CA . THR A 1 290 ? 22.896 0.177 -26.546 1.00 88.44 290 THR A CA 1
ATOM 2305 C C . THR A 1 290 ? 22.629 -0.206 -28.002 1.00 88.44 290 THR A C 1
ATOM 2307 O O . THR A 1 290 ? 23.374 -1.009 -28.556 1.00 88.44 290 THR A O 1
ATOM 2310 N N . TRP A 1 291 ? 21.612 0.383 -28.642 1.00 90.94 291 TRP A N 1
ATOM 2311 C CA . TRP A 1 291 ? 21.363 0.159 -30.067 1.00 90.94 291 TRP A CA 1
ATOM 2312 C C . TRP A 1 291 ? 22.524 0.647 -30.930 1.00 90.94 291 TRP A C 1
ATOM 2314 O O . TRP A 1 291 ? 23.002 -0.131 -31.747 1.00 90.94 291 TRP A O 1
ATOM 2324 N N . VAL A 1 292 ? 23.044 1.854 -30.690 1.00 90.75 292 VAL A N 1
ATOM 2325 C CA . VAL A 1 292 ? 24.230 2.369 -31.405 1.00 90.75 292 VAL A CA 1
ATOM 2326 C C . VAL A 1 292 ? 25.429 1.421 -31.256 1.00 90.75 292 VAL A C 1
ATOM 2328 O O . VAL A 1 292 ? 26.123 1.114 -32.218 1.00 90.75 292 VAL A O 1
ATOM 2331 N N . VAL A 1 293 ? 25.665 0.872 -30.062 1.00 90.81 293 VAL A N 1
ATOM 2332 C CA . VAL A 1 293 ? 26.741 -0.113 -29.863 1.00 90.81 293 VAL A CA 1
ATOM 2333 C C . VAL A 1 293 ? 26.481 -1.403 -30.650 1.00 90.81 293 VAL A C 1
ATOM 2335 O O . VAL A 1 293 ? 27.397 -1.915 -31.288 1.00 90.81 293 VAL A O 1
ATOM 2338 N N . ILE A 1 294 ? 25.253 -1.931 -30.636 1.00 90.25 294 ILE A N 1
ATOM 2339 C CA . ILE A 1 294 ? 24.893 -3.152 -31.377 1.00 90.25 294 ILE A CA 1
ATOM 2340 C C . ILE A 1 294 ? 25.074 -2.947 -32.885 1.00 90.25 294 ILE A C 1
ATOM 2342 O O . ILE A 1 294 ? 25.704 -3.779 -33.534 1.00 90.25 294 ILE A O 1
ATOM 2346 N N . PHE A 1 295 ? 24.556 -1.852 -33.444 1.00 89.50 295 PHE 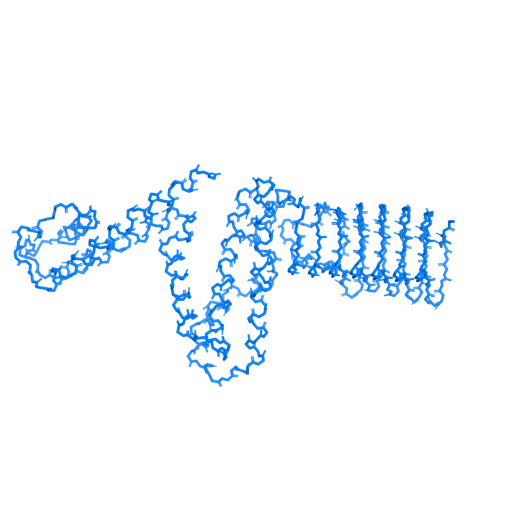A N 1
ATOM 2347 C CA . PHE A 1 295 ? 24.675 -1.554 -34.872 1.00 89.50 295 PHE A CA 1
ATOM 2348 C C . PHE A 1 295 ? 26.122 -1.253 -35.270 1.00 89.50 295 PHE A C 1
ATOM 2350 O O . PHE A 1 295 ? 26.589 -1.797 -36.267 1.00 89.50 295 PHE A O 1
ATOM 2357 N N . GLY A 1 296 ? 26.876 -0.513 -34.454 1.00 88.56 296 GLY A N 1
ATOM 2358 C CA . GLY A 1 296 ? 28.311 -0.303 -34.659 1.00 88.56 296 GLY A CA 1
ATOM 2359 C C . GLY A 1 296 ? 29.119 -1.606 -34.661 1.00 88.56 296 GLY A C 1
ATOM 2360 O O . GLY A 1 296 ? 30.001 -1.777 -35.499 1.00 88.56 296 GLY A O 1
ATOM 2361 N N . LEU A 1 297 ? 28.793 -2.562 -33.781 1.00 88.75 297 LEU A N 1
ATOM 2362 C CA . LEU A 1 297 ? 29.407 -3.896 -33.787 1.00 88.75 297 LEU A CA 1
ATOM 2363 C C . LEU A 1 297 ? 28.996 -4.725 -35.009 1.00 88.75 297 LEU A C 1
ATOM 2365 O O . LEU A 1 297 ? 29.820 -5.439 -35.565 1.00 88.75 297 LEU A O 1
ATOM 2369 N N . LEU A 1 298 ? 27.740 -4.642 -35.450 1.00 87.88 298 LEU A N 1
ATOM 2370 C CA . LEU A 1 298 ? 27.305 -5.328 -36.669 1.00 87.88 298 LEU A CA 1
ATOM 2371 C C . LEU A 1 298 ? 28.012 -4.761 -37.904 1.00 87.88 298 LEU A C 1
ATOM 2373 O O . LEU A 1 298 ? 28.480 -5.527 -38.741 1.00 87.88 298 LEU A O 1
ATOM 2377 N N . LEU A 1 299 ? 28.138 -3.436 -37.991 1.00 83.50 299 LEU A N 1
ATOM 2378 C CA . LEU A 1 299 ? 28.842 -2.755 -39.075 1.00 83.50 299 LEU A CA 1
ATOM 2379 C C . LEU A 1 299 ? 30.350 -3.027 -39.057 1.00 83.50 299 LEU A C 1
ATOM 2381 O O . LEU A 1 299 ? 30.951 -3.075 -40.124 1.00 83.50 299 LEU A O 1
ATOM 2385 N N . SER A 1 300 ? 30.965 -3.256 -37.890 1.00 83.50 300 SER A N 1
ATOM 2386 C CA . SER A 1 300 ? 32.400 -3.570 -37.808 1.00 83.50 300 SER A CA 1
ATOM 2387 C C . SER A 1 300 ? 32.749 -4.976 -38.303 1.00 83.50 300 SER A C 1
ATOM 2389 O O . SER A 1 300 ? 33.885 -5.212 -38.706 1.00 83.50 300 SER A O 1
ATOM 2391 N N . ILE A 1 301 ? 31.785 -5.902 -38.291 1.00 82.38 301 ILE A N 1
ATOM 2392 C CA . ILE A 1 301 ? 31.952 -7.275 -38.795 1.00 82.38 301 ILE A CA 1
ATOM 2393 C C . ILE A 1 301 ? 31.749 -7.333 -40.317 1.00 82.38 301 ILE A C 1
ATOM 2395 O O . ILE A 1 301 ? 32.243 -8.248 -40.977 1.00 82.38 301 ILE A O 1
ATOM 2399 N N . ILE A 1 302 ? 31.024 -6.370 -40.891 1.00 76.75 302 ILE A N 1
ATOM 2400 C CA . ILE A 1 302 ? 30.781 -6.312 -42.331 1.00 76.75 302 ILE A CA 1
ATOM 2401 C C . ILE A 1 302 ? 32.009 -5.681 -43.003 1.00 76.75 302 ILE A C 1
ATOM 2403 O O . ILE A 1 302 ? 32.359 -4.548 -42.668 1.00 76.75 302 ILE A O 1
ATOM 2407 N N . PRO A 1 303 ? 32.657 -6.365 -43.965 1.00 64.25 303 PRO A N 1
ATOM 2408 C CA . PRO A 1 303 ? 33.777 -5.794 -44.703 1.00 64.25 303 PRO A CA 1
ATOM 2409 C C . PRO A 1 303 ? 33.331 -4.504 -45.397 1.00 64.25 303 PRO A C 1
ATOM 2411 O O . PRO A 1 303 ? 32.477 -4.538 -46.285 1.00 64.25 303 PRO A O 1
ATOM 2414 N N . SER A 1 304 ? 33.866 -3.362 -44.961 1.00 59.97 304 SER A N 1
ATOM 2415 C CA . SER A 1 304 ? 33.587 -2.064 -45.568 1.00 59.97 304 SER A CA 1
ATOM 2416 C C . SER A 1 304 ? 34.791 -1.612 -46.397 1.00 59.97 304 SER A C 1
ATOM 2418 O O . SER A 1 304 ? 35.923 -1.680 -45.914 1.00 59.97 304 SER A O 1
ATOM 2420 N N . PRO A 1 305 ? 34.576 -1.094 -47.620 1.00 53.31 305 PRO A N 1
ATOM 2421 C CA . PRO A 1 305 ? 35.665 -0.645 -48.493 1.00 53.31 305 PRO A CA 1
ATOM 2422 C C . PRO A 1 305 ? 36.430 0.573 -47.940 1.00 53.31 305 PRO A C 1
ATOM 2424 O O . PRO A 1 305 ? 37.454 0.965 -48.488 1.00 53.31 305 PRO A O 1
ATOM 2427 N N . THR A 1 306 ? 35.959 1.184 -46.845 1.00 53.94 306 THR A N 1
ATOM 2428 C CA . THR A 1 306 ? 36.626 2.298 -46.150 1.00 53.94 306 THR A CA 1
ATOM 2429 C C . THR A 1 306 ? 37.694 1.877 -45.147 1.00 53.94 306 THR A C 1
ATOM 2431 O O . THR A 1 306 ? 38.439 2.733 -44.675 1.00 53.94 306 THR A O 1
ATOM 2434 N N . ALA A 1 307 ? 37.731 0.606 -44.740 1.00 53.69 307 ALA A N 1
ATOM 2435 C CA . ALA A 1 307 ? 38.494 0.182 -43.570 1.00 53.69 307 ALA A CA 1
ATOM 2436 C C . ALA A 1 307 ? 39.145 -1.191 -43.767 1.00 53.69 307 ALA A C 1
ATOM 2438 O O . ALA A 1 307 ? 39.035 -2.063 -42.908 1.00 53.69 307 ALA A O 1
ATOM 2439 N N . ASP A 1 308 ? 39.860 -1.382 -44.873 1.00 54.69 308 ASP A N 1
ATOM 2440 C CA . ASP A 1 308 ? 40.713 -2.559 -45.021 1.00 54.69 308 ASP A CA 1
ATOM 2441 C C . ASP A 1 308 ? 41.857 -2.507 -43.988 1.00 54.69 308 ASP A C 1
ATOM 2443 O O . ASP A 1 308 ? 42.822 -1.753 -44.112 1.00 54.69 308 ASP A O 1
ATOM 2447 N N . GLY A 1 309 ? 41.727 -3.302 -42.921 1.00 56.22 309 GLY A N 1
ATOM 2448 C CA . GLY A 1 309 ? 42.837 -3.723 -42.056 1.00 56.22 309 GLY A CA 1
ATOM 2449 C C . GLY A 1 309 ? 43.338 -2.736 -40.994 1.00 56.22 309 GLY A C 1
ATOM 2450 O O . GLY A 1 309 ? 44.401 -2.969 -40.419 1.00 56.22 309 GLY A O 1
ATOM 2451 N N . THR A 1 310 ? 42.618 -1.652 -40.688 1.00 63.38 310 THR A N 1
ATOM 2452 C CA . THR A 1 310 ? 43.052 -0.692 -39.651 1.00 63.38 310 THR A CA 1
ATOM 2453 C C . THR A 1 310 ? 42.529 -1.058 -38.256 1.00 63.38 310 THR A C 1
ATOM 2455 O O . THR A 1 310 ? 41.361 -1.395 -38.081 1.00 63.38 310 THR A O 1
ATOM 2458 N N . MET A 1 311 ? 43.361 -0.907 -37.213 1.00 62.03 311 MET A N 1
ATOM 2459 C CA . MET A 1 311 ? 42.953 -1.116 -35.805 1.00 62.03 311 MET A CA 1
ATOM 2460 C C . MET A 1 311 ? 41.814 -0.183 -35.339 1.00 62.03 311 MET A C 1
ATOM 2462 O O . MET A 1 311 ? 41.245 -0.388 -34.270 1.00 62.03 311 MET A O 1
ATOM 2466 N N . LEU A 1 312 ? 41.479 0.842 -36.129 1.00 74.25 312 LEU A N 1
ATOM 2467 C CA . LEU A 1 312 ? 40.430 1.825 -35.848 1.00 74.25 312 LEU A CA 1
ATOM 2468 C C . LEU A 1 312 ? 39.062 1.451 -36.443 1.00 74.25 312 LEU A C 1
ATOM 2470 O O . LEU A 1 312 ? 38.089 2.166 -36.203 1.00 74.25 312 LEU A O 1
ATOM 2474 N N . GLN A 1 313 ? 38.952 0.334 -37.168 1.00 76.06 313 GLN A N 1
ATOM 2475 C CA . GLN A 1 313 ? 37.709 -0.107 -37.813 1.00 76.06 313 GLN A CA 1
ATOM 2476 C C . GLN A 1 313 ? 36.489 -0.160 -36.866 1.00 76.06 313 GLN A C 1
ATOM 2478 O O . GLN A 1 313 ? 35.436 0.354 -37.250 1.00 76.06 313 GLN A O 1
ATOM 2483 N N . PRO A 1 314 ? 36.587 -0.655 -35.612 1.00 79.38 314 PRO A N 1
ATOM 2484 C CA . PRO A 1 314 ? 35.454 -0.626 -34.682 1.00 79.38 314 PRO A CA 1
ATOM 2485 C C . PRO A 1 314 ? 35.022 0.791 -34.278 1.00 79.38 314 PRO A C 1
ATOM 2487 O O . PRO A 1 314 ? 33.834 1.042 -34.094 1.00 79.38 314 PRO A O 1
ATOM 2490 N N . ALA A 1 315 ? 35.971 1.725 -34.151 1.00 82.94 315 ALA A N 1
ATOM 2491 C CA . ALA A 1 315 ? 35.679 3.109 -33.778 1.00 82.94 315 ALA A CA 1
ATOM 2492 C C . ALA A 1 315 ? 34.986 3.866 -34.922 1.00 82.94 315 ALA A C 1
ATOM 2494 O O . ALA A 1 315 ? 34.019 4.587 -34.684 1.00 82.94 315 ALA A O 1
ATOM 2495 N N . ILE A 1 316 ? 35.431 3.643 -36.163 1.00 83.06 316 ILE A N 1
ATOM 2496 C CA . ILE A 1 316 ? 34.817 4.221 -37.367 1.00 83.06 316 ILE A CA 1
ATOM 2497 C C . ILE A 1 316 ? 33.397 3.668 -37.562 1.00 83.06 316 ILE A C 1
ATOM 2499 O O . ILE A 1 316 ? 32.469 4.436 -37.809 1.00 83.06 316 ILE A O 1
ATOM 2503 N N . ALA A 1 317 ? 33.199 2.357 -37.388 1.00 84.31 317 ALA A N 1
ATOM 2504 C CA . ALA A 1 317 ? 31.878 1.731 -37.476 1.00 84.31 317 ALA A CA 1
ATOM 2505 C C . ALA A 1 317 ? 30.914 2.248 -36.391 1.00 84.31 317 ALA A C 1
ATOM 2507 O O . ALA A 1 317 ? 29.738 2.496 -36.661 1.00 84.31 317 ALA A O 1
ATOM 2508 N N . PHE A 1 318 ? 31.413 2.474 -35.172 1.00 87.94 318 PHE A N 1
ATOM 2509 C CA . PHE A 1 318 ? 30.636 3.094 -34.101 1.00 87.94 318 PHE A CA 1
ATOM 2510 C C . PHE A 1 318 ? 30.238 4.540 -34.431 1.00 87.94 318 PHE A C 1
ATOM 2512 O O . PHE A 1 318 ? 29.080 4.913 -34.249 1.00 87.94 318 PHE A O 1
ATOM 2519 N N . GLU A 1 319 ? 31.161 5.352 -34.953 1.00 88.56 319 GLU A N 1
ATOM 2520 C CA . GLU A 1 319 ? 30.850 6.717 -35.388 1.00 88.56 319 GLU A CA 1
ATOM 2521 C C . GLU A 1 319 ? 29.786 6.727 -36.498 1.00 88.56 319 GLU A C 1
ATOM 2523 O O . GLU A 1 319 ? 28.852 7.531 -36.465 1.00 88.56 319 GLU A O 1
ATOM 2528 N N . GLN A 1 320 ? 29.896 5.812 -37.465 1.00 87.12 320 GLN A N 1
ATOM 2529 C CA . GLN A 1 320 ? 28.927 5.660 -38.551 1.00 87.12 320 GLN A CA 1
ATOM 2530 C C . GLN A 1 320 ? 27.537 5.275 -38.033 1.00 87.12 320 GLN A C 1
ATOM 2532 O O . GLN A 1 320 ? 26.546 5.871 -38.462 1.00 87.12 320 GLN A O 1
ATOM 2537 N N . SER A 1 321 ? 27.463 4.341 -37.084 1.00 89.56 321 SER A N 1
ATOM 2538 C CA . SER A 1 321 ? 26.221 3.976 -36.400 1.00 89.56 321 SER A CA 1
ATOM 2539 C C . SER A 1 321 ? 25.625 5.177 -35.655 1.00 89.56 321 SER A C 1
ATOM 2541 O O . SER A 1 321 ? 24.470 5.533 -35.871 1.00 89.56 321 SER A O 1
ATOM 2543 N N . LEU A 1 322 ? 26.426 5.921 -34.884 1.00 90.62 322 LEU A N 1
ATOM 2544 C CA . LEU A 1 322 ? 25.948 7.111 -34.169 1.00 90.62 322 LEU A CA 1
ATOM 2545 C C . LEU A 1 322 ? 25.352 8.163 -35.119 1.00 90.62 322 LEU A C 1
ATOM 2547 O O . LEU A 1 322 ? 24.276 8.703 -34.851 1.00 90.62 322 LEU A O 1
ATOM 2551 N N . ARG A 1 323 ? 26.028 8.447 -36.239 1.00 89.50 323 ARG A N 1
ATOM 2552 C CA . ARG A 1 323 ? 25.529 9.384 -37.258 1.00 89.50 323 ARG A CA 1
ATOM 2553 C C . ARG A 1 323 ? 24.230 8.880 -37.885 1.00 89.50 323 ARG A C 1
ATOM 2555 O O . ARG A 1 323 ? 23.266 9.637 -37.961 1.00 89.50 323 ARG A O 1
ATOM 2562 N N . THR A 1 324 ? 24.178 7.602 -38.254 1.00 90.19 324 THR A N 1
ATOM 2563 C CA . THR A 1 324 ? 22.992 6.963 -38.846 1.00 90.19 324 THR A CA 1
ATOM 2564 C C . THR A 1 324 ? 21.799 7.007 -37.895 1.00 90.19 324 THR A C 1
ATOM 2566 O O . THR A 1 324 ? 20.700 7.385 -38.300 1.00 90.19 324 THR A O 1
ATOM 2569 N N . PHE A 1 325 ? 22.020 6.707 -36.616 1.00 90.25 325 PHE A N 1
ATOM 2570 C CA . PHE A 1 325 ? 20.998 6.738 -35.576 1.00 90.25 325 PHE A CA 1
ATOM 2571 C C . PHE A 1 325 ? 20.407 8.142 -35.381 1.00 90.25 325 PHE A C 1
ATOM 2573 O O . PHE A 1 325 ? 19.205 8.297 -35.196 1.00 90.25 325 PHE A O 1
ATOM 2580 N N . VAL A 1 326 ? 21.212 9.201 -35.485 1.00 89.69 326 VAL A N 1
ATOM 2581 C CA . VAL A 1 326 ? 20.724 10.594 -35.393 1.00 89.69 326 VAL A CA 1
ATOM 2582 C C . VAL A 1 326 ? 20.211 11.117 -36.749 1.00 89.69 326 VAL A C 1
ATOM 2584 O O . VAL A 1 326 ? 19.814 12.272 -36.865 1.00 89.69 326 VAL A O 1
ATOM 2587 N N . SER A 1 327 ? 20.154 10.268 -37.782 1.00 86.75 327 SER A N 1
ATOM 2588 C CA . SER A 1 327 ? 19.813 10.651 -39.164 1.00 86.75 327 SER A CA 1
ATOM 2589 C C . SER A 1 327 ? 20.746 11.721 -39.754 1.00 86.75 327 SER A C 1
ATOM 2591 O O . SER A 1 327 ? 20.352 12.489 -40.629 1.00 86.75 327 SER A O 1
ATOM 2593 N N . ALA A 1 328 ? 21.992 11.776 -39.281 1.00 86.69 328 ALA A N 1
ATOM 2594 C CA . ALA A 1 328 ? 23.043 12.612 -39.842 1.00 86.69 328 ALA A CA 1
ATOM 2595 C C . ALA A 1 328 ? 23.713 11.912 -41.043 1.00 86.69 328 ALA A C 1
ATOM 2597 O O . ALA A 1 328 ? 23.799 10.680 -41.055 1.00 86.69 328 ALA A O 1
ATOM 2598 N N . PRO A 1 329 ? 24.234 12.668 -42.030 1.00 81.19 329 PRO A N 1
ATOM 2599 C CA . PRO A 1 329 ? 24.947 12.089 -43.165 1.00 81.19 329 PRO A CA 1
ATOM 2600 C C . PRO A 1 329 ? 26.129 11.222 -42.711 1.00 81.19 329 PRO A C 1
ATOM 2602 O O . PRO A 1 329 ? 27.003 11.679 -41.959 1.00 81.19 329 PRO A O 1
ATOM 2605 N N . SER A 1 330 ? 26.165 9.974 -43.176 1.00 76.44 330 SER A N 1
ATOM 2606 C CA . SER A 1 330 ? 27.237 9.019 -42.895 1.00 76.44 330 SER A CA 1
ATOM 2607 C C . SER A 1 330 ? 28.110 8.799 -44.135 1.00 76.44 330 SER A C 1
ATOM 2609 O O . SER A 1 330 ? 27.672 8.998 -45.265 1.00 76.44 330 SER A O 1
ATOM 2611 N N . ALA A 1 331 ? 29.359 8.368 -43.945 1.00 72.38 331 ALA A N 1
ATOM 2612 C CA . ALA A 1 331 ? 30.241 8.035 -45.068 1.00 72.38 331 ALA A CA 1
ATOM 2613 C C . ALA A 1 331 ? 29.718 6.846 -45.902 1.00 72.38 331 ALA A C 1
ATOM 2615 O O . ALA A 1 331 ? 30.030 6.750 -47.084 1.00 72.38 331 ALA A O 1
ATOM 2616 N N . ILE A 1 332 ? 28.894 5.974 -45.303 1.00 70.31 332 ILE A N 1
ATOM 2617 C CA . ILE A 1 332 ? 28.274 4.832 -45.991 1.00 70.31 332 ILE A CA 1
ATOM 2618 C C . ILE A 1 332 ? 27.204 5.302 -46.991 1.00 70.31 332 ILE A C 1
ATOM 2620 O O . ILE A 1 332 ? 27.001 4.646 -48.004 1.00 70.31 332 ILE A O 1
ATOM 2624 N N . ASP A 1 333 ? 26.577 6.463 -46.769 1.00 68.94 333 ASP A N 1
ATOM 2625 C CA . ASP A 1 333 ? 25.563 7.023 -47.682 1.00 68.94 333 ASP A CA 1
ATOM 2626 C C . ASP A 1 333 ? 26.130 7.502 -49.020 1.00 68.94 333 ASP A C 1
ATOM 2628 O O . ASP A 1 333 ? 25.386 7.717 -49.971 1.00 68.94 333 ASP A O 1
ATOM 2632 N N . GLN A 1 334 ? 27.445 7.712 -49.084 1.00 71.81 334 GLN A N 1
ATOM 2633 C CA . GLN A 1 334 ? 28.152 8.099 -50.307 1.00 71.81 334 GLN A CA 1
ATOM 2634 C C . GLN A 1 334 ? 28.649 6.880 -51.096 1.00 71.81 334 GLN A C 1
ATOM 2636 O O . GLN A 1 334 ? 29.277 7.035 -52.142 1.00 71.81 334 GLN A O 1
ATOM 2641 N N . MET A 1 335 ? 28.402 5.676 -50.581 1.00 70.25 335 MET A N 1
ATOM 2642 C CA . MET A 1 335 ? 28.760 4.404 -51.199 1.00 70.25 335 MET A CA 1
ATOM 2643 C C . MET A 1 335 ? 27.490 3.711 -51.693 1.00 70.25 335 MET A C 1
ATOM 2645 O O . MET A 1 335 ? 26.403 4.046 -51.238 1.00 70.25 335 MET A O 1
ATOM 2649 N N . ASP A 1 336 ? 27.621 2.740 -52.600 1.00 76.88 336 ASP A N 1
ATOM 2650 C CA . ASP A 1 336 ? 26.543 1.796 -52.927 1.00 76.88 336 ASP A CA 1
ATOM 2651 C C . ASP A 1 336 ? 26.643 0.599 -51.960 1.00 76.88 336 ASP A C 1
ATOM 2653 O O . ASP A 1 336 ? 27.385 -0.355 -52.233 1.00 76.88 336 ASP A O 1
ATOM 2657 N N . PRO A 1 337 ? 25.991 0.635 -50.777 1.00 78.75 337 PRO A N 1
ATOM 2658 C CA . PRO A 1 337 ? 26.058 -0.461 -49.826 1.00 78.75 337 PRO A CA 1
ATOM 2659 C C . PRO A 1 337 ? 25.379 -1.711 -50.383 1.00 78.75 337 PRO A C 1
ATOM 2661 O O . PRO A 1 337 ? 24.473 -1.661 -51.213 1.00 78.75 337 PRO A O 1
ATOM 2664 N N . SER A 1 338 ? 25.760 -2.870 -49.845 1.00 83.56 338 SER A N 1
ATOM 2665 C CA . SER A 1 338 ? 24.997 -4.089 -50.110 1.00 83.56 338 SER A CA 1
ATOM 2666 C C . SER A 1 338 ? 23.531 -3.926 -49.653 1.00 83.56 338 SER A C 1
ATOM 2668 O O . SER A 1 338 ? 23.281 -3.283 -48.626 1.00 83.56 338 SER A O 1
ATOM 2670 N N . PRO A 1 339 ? 22.559 -4.598 -50.302 1.00 85.44 339 PRO A N 1
ATOM 2671 C CA . PRO A 1 339 ? 21.143 -4.538 -49.909 1.00 85.44 339 PRO A CA 1
ATOM 2672 C C . PRO A 1 339 ? 20.876 -4.985 -48.462 1.00 85.44 339 PRO A C 1
ATOM 2674 O O . PRO A 1 339 ? 19.810 -4.751 -47.889 1.00 85.44 339 PRO A O 1
ATOM 2677 N N . PHE A 1 340 ? 21.810 -5.725 -47.861 1.00 85.19 340 PHE A N 1
ATOM 2678 C CA . PHE A 1 340 ? 21.746 -6.091 -46.451 1.00 85.19 340 PHE A CA 1
ATOM 2679 C C . PHE A 1 340 ? 22.106 -4.909 -45.542 1.00 85.19 340 PHE A C 1
ATOM 2681 O O . PHE A 1 340 ? 21.346 -4.605 -44.625 1.00 85.19 340 PHE A O 1
ATOM 2688 N N . VAL A 1 341 ? 23.215 -4.220 -45.829 1.00 84.75 341 VAL A N 1
ATOM 2689 C CA . VAL A 1 341 ? 23.656 -3.028 -45.085 1.00 84.75 341 VAL A CA 1
ATOM 2690 C C . VAL A 1 341 ? 22.630 -1.907 -45.214 1.00 84.75 341 VAL A C 1
ATOM 2692 O O . VAL A 1 341 ? 22.277 -1.295 -44.214 1.00 84.75 341 VAL A O 1
ATOM 2695 N N . GLU A 1 342 ? 22.070 -1.700 -46.405 1.00 86.62 342 GLU A N 1
ATOM 2696 C CA . GLU A 1 342 ? 21.015 -0.706 -46.627 1.00 86.62 342 GLU A CA 1
ATOM 2697 C C . GLU A 1 342 ? 19.802 -0.934 -45.706 1.00 86.62 342 GLU A C 1
ATOM 2699 O O . GLU A 1 342 ? 19.345 -0.019 -45.018 1.00 86.62 342 GLU A O 1
ATOM 2704 N N . ARG A 1 343 ? 19.317 -2.181 -45.614 1.00 89.19 343 ARG A N 1
ATOM 2705 C CA . ARG A 1 343 ? 18.216 -2.544 -44.707 1.00 89.19 343 ARG A CA 1
ATOM 2706 C C . ARG A 1 343 ? 18.591 -2.368 -43.239 1.00 89.19 343 ARG A C 1
ATOM 2708 O O . ARG A 1 343 ? 17.746 -1.946 -42.453 1.00 89.19 343 ARG A O 1
ATOM 2715 N N . LEU A 1 344 ? 19.832 -2.678 -42.868 1.00 89.25 344 LEU A N 1
ATOM 2716 C CA . LEU A 1 344 ? 20.329 -2.493 -41.506 1.00 89.25 344 LEU A CA 1
ATOM 2717 C C . LEU A 1 344 ? 20.311 -1.005 -41.111 1.00 89.25 344 LEU A C 1
ATOM 2719 O O . LEU A 1 344 ? 19.744 -0.660 -40.075 1.00 89.25 344 LEU A O 1
ATOM 2723 N N . LEU A 1 345 ? 20.837 -0.130 -41.974 1.00 89.06 345 LEU A N 1
ATOM 2724 C CA . LEU A 1 345 ? 20.841 1.325 -41.776 1.00 89.06 345 LEU A CA 1
ATOM 2725 C C . LEU A 1 345 ? 19.419 1.901 -41.739 1.00 89.06 345 LEU A C 1
ATOM 2727 O O . LEU A 1 345 ? 19.130 2.791 -40.941 1.00 89.06 345 LEU A O 1
ATOM 2731 N N . LEU A 1 346 ? 18.505 1.382 -42.568 1.00 90.19 346 LEU A N 1
ATOM 2732 C CA . LEU A 1 346 ? 17.096 1.783 -42.552 1.00 90.19 346 LEU A CA 1
ATOM 2733 C C . LEU A 1 346 ? 16.441 1.489 -41.193 1.00 90.19 346 LEU A C 1
ATOM 2735 O O . LEU A 1 346 ? 15.736 2.340 -40.649 1.00 90.19 346 LEU A O 1
ATOM 2739 N N . VAL A 1 347 ? 16.682 0.298 -40.634 1.00 90.88 347 VAL A N 1
ATOM 2740 C CA . VAL A 1 347 ? 16.169 -0.080 -39.309 1.00 90.88 347 VAL A CA 1
ATOM 2741 C C . VAL A 1 347 ? 16.776 0.807 -38.223 1.00 90.88 347 VAL A C 1
ATOM 2743 O O . VAL A 1 347 ? 16.048 1.292 -37.359 1.00 90.88 347 VAL A O 1
ATOM 2746 N N . GLU A 1 348 ? 18.082 1.060 -38.278 1.00 91.75 348 GLU A N 1
ATOM 2747 C CA . GLU A 1 348 ? 18.770 1.931 -37.325 1.00 91.75 348 GLU A CA 1
ATOM 2748 C C . GLU A 1 348 ? 18.214 3.363 -37.337 1.00 91.75 348 GLU A C 1
ATOM 2750 O O . GLU A 1 348 ? 17.893 3.911 -36.281 1.00 91.75 348 GLU A O 1
ATOM 2755 N N . ARG A 1 349 ? 18.007 3.942 -38.527 1.00 91.75 349 ARG A N 1
ATOM 2756 C CA . ARG A 1 349 ? 17.368 5.258 -38.697 1.00 91.75 349 ARG A CA 1
ATOM 2757 C C . ARG A 1 349 ? 15.959 5.287 -38.132 1.00 91.75 349 ARG A C 1
ATOM 2759 O O . ARG A 1 349 ? 15.601 6.220 -37.418 1.00 91.75 349 ARG A O 1
ATOM 2766 N N . ALA A 1 350 ? 15.158 4.265 -38.429 1.00 90.81 350 ALA A N 1
ATOM 2767 C CA . ALA A 1 350 ? 13.794 4.169 -37.924 1.00 90.81 350 ALA A CA 1
ATOM 2768 C C . ALA A 1 350 ? 13.765 4.123 -36.386 1.00 90.81 350 ALA A C 1
ATOM 2770 O O . ALA A 1 350 ? 12.944 4.800 -35.763 1.00 90.81 350 ALA A O 1
ATOM 2771 N N . LEU A 1 351 ? 14.687 3.375 -35.769 1.00 89.38 351 LEU A N 1
ATOM 2772 C CA . LEU A 1 351 ? 14.852 3.357 -34.316 1.00 89.38 351 LEU A CA 1
ATOM 2773 C C . LEU A 1 351 ? 15.264 4.734 -33.790 1.00 89.38 351 LEU A C 1
ATOM 2775 O O . LEU A 1 351 ? 14.635 5.233 -32.860 1.00 89.38 351 LEU A O 1
ATOM 2779 N N . GLY A 1 352 ? 16.253 5.377 -34.405 1.00 88.56 352 GLY A N 1
ATOM 2780 C CA . GLY A 1 352 ? 16.702 6.719 -34.049 1.00 88.56 352 GLY A CA 1
ATOM 2781 C C . GLY A 1 352 ? 15.586 7.766 -34.045 1.00 88.56 352 GLY A C 1
ATOM 2782 O O . GLY A 1 352 ? 15.363 8.448 -33.040 1.00 88.56 352 GLY A O 1
ATOM 2783 N N . ILE A 1 353 ? 14.809 7.817 -35.131 1.00 90.44 353 ILE A N 1
ATOM 2784 C CA . ILE A 1 353 ? 13.641 8.698 -35.280 1.00 90.44 353 ILE A CA 1
ATOM 2785 C C . ILE A 1 353 ? 12.593 8.429 -34.190 1.00 90.44 353 ILE A C 1
ATOM 2787 O O . ILE A 1 353 ? 11.975 9.370 -33.697 1.00 90.44 353 ILE A O 1
ATOM 2791 N N . ALA A 1 354 ? 12.397 7.175 -33.774 1.00 86.75 354 ALA A N 1
ATOM 2792 C CA . ALA A 1 354 ? 11.474 6.838 -32.689 1.00 86.75 354 ALA A CA 1
ATOM 2793 C C . ALA A 1 354 ? 12.023 7.211 -31.296 1.00 86.75 354 ALA A C 1
ATOM 2795 O O . ALA A 1 354 ? 11.265 7.617 -30.411 1.00 86.75 354 ALA A O 1
ATOM 2796 N N . TYR A 1 355 ? 13.335 7.087 -31.091 1.00 86.94 355 TYR A N 1
ATOM 2797 C CA . TYR A 1 355 ? 13.992 7.309 -29.804 1.00 86.94 355 TYR A CA 1
ATOM 2798 C C . TYR A 1 355 ? 14.166 8.786 -29.446 1.00 86.94 355 TYR A C 1
ATOM 2800 O O . TYR A 1 355 ? 14.052 9.132 -28.269 1.00 86.94 355 TYR A O 1
ATOM 2808 N N . ILE A 1 356 ? 14.402 9.663 -30.427 1.00 86.00 356 ILE A N 1
ATOM 2809 C CA . ILE A 1 356 ? 14.604 11.102 -30.188 1.00 86.00 356 ILE A CA 1
ATOM 2810 C C . ILE A 1 356 ? 13.376 11.747 -29.506 1.00 86.00 356 ILE A C 1
ATOM 2812 O O . ILE A 1 356 ? 13.539 12.307 -28.417 1.00 86.00 356 ILE A O 1
ATOM 2816 N N . PRO A 1 357 ? 12.136 11.632 -30.033 1.00 86.94 357 PRO A N 1
ATOM 2817 C CA . PRO A 1 357 ? 10.945 12.160 -29.364 1.00 86.94 357 PRO A CA 1
ATOM 2818 C C . PRO A 1 357 ? 10.710 11.524 -27.994 1.00 86.94 357 PRO A C 1
ATOM 2820 O O . PRO A 1 357 ? 10.268 12.191 -27.060 1.00 86.94 357 PRO A O 1
ATOM 2823 N N . LEU A 1 358 ? 11.027 10.235 -27.855 1.00 83.19 358 LEU A N 1
ATOM 2824 C CA . LEU A 1 358 ? 10.852 9.502 -26.609 1.00 83.19 358 LEU A CA 1
ATOM 2825 C C . LEU A 1 358 ? 11.817 10.004 -25.520 1.00 83.19 358 LEU A C 1
ATOM 2827 O O . LEU A 1 358 ? 11.418 10.138 -24.362 1.00 83.19 358 LEU A O 1
ATOM 2831 N N . LEU A 1 359 ? 13.055 10.347 -25.890 1.00 84.31 359 LEU A N 1
ATOM 2832 C CA . LEU A 1 359 ? 14.040 10.962 -25.000 1.00 84.31 359 LEU A CA 1
ATOM 2833 C C . LEU A 1 359 ? 13.592 12.360 -24.561 1.00 84.31 359 LEU A C 1
ATOM 2835 O O . LEU A 1 359 ? 13.627 12.658 -23.369 1.00 84.31 359 LEU A O 1
ATOM 2839 N N . VAL A 1 360 ? 13.109 13.187 -25.495 1.00 85.44 360 VAL A N 1
ATOM 2840 C CA . VAL A 1 360 ? 12.562 14.522 -25.193 1.00 85.44 360 VAL A CA 1
ATOM 2841 C C . VAL A 1 360 ? 11.357 14.419 -24.255 1.00 85.44 360 VAL A C 1
ATOM 2843 O O . VAL A 1 360 ? 11.276 15.141 -23.260 1.00 85.44 360 VAL A O 1
ATOM 2846 N N . PHE A 1 361 ? 10.442 13.482 -24.510 1.00 83.25 361 PHE A N 1
ATOM 2847 C CA . PHE A 1 361 ? 9.293 13.228 -23.641 1.00 83.25 361 PHE A CA 1
ATOM 2848 C C . PHE A 1 361 ? 9.717 12.782 -22.233 1.00 83.25 361 PHE A C 1
ATOM 2850 O O . PHE A 1 361 ? 9.198 13.276 -21.233 1.00 83.25 361 PHE A O 1
ATOM 2857 N N . ALA A 1 362 ? 10.688 11.872 -22.129 1.00 78.69 362 ALA A N 1
ATOM 2858 C CA . ALA A 1 362 ? 11.185 11.418 -20.835 1.00 78.69 362 ALA A CA 1
ATOM 2859 C C . ALA A 1 362 ? 11.916 12.535 -20.066 1.00 78.69 362 ALA A C 1
ATOM 2861 O O . ALA A 1 362 ? 11.755 12.635 -18.851 1.00 78.69 362 ALA A O 1
ATOM 2862 N N . LEU A 1 363 ? 12.675 13.395 -20.757 1.00 82.50 363 LEU A N 1
ATOM 2863 C CA . LEU A 1 363 ? 13.357 14.552 -20.166 1.00 82.50 363 LEU A CA 1
ATOM 2864 C C . LEU A 1 363 ? 12.365 15.601 -19.659 1.00 82.50 363 LEU A C 1
ATOM 2866 O O . LEU A 1 363 ? 12.432 15.991 -18.496 1.00 82.50 363 LEU A O 1
ATOM 2870 N N . THR A 1 364 ? 11.409 16.011 -20.494 1.00 83.00 364 THR A N 1
ATOM 2871 C CA . THR A 1 364 ? 10.374 16.993 -20.116 1.00 83.00 364 THR A CA 1
ATOM 2872 C C . THR A 1 364 ? 9.558 16.514 -18.920 1.00 83.00 364 THR A C 1
ATOM 2874 O O . THR A 1 364 ? 9.364 17.259 -17.962 1.00 83.00 364 THR A O 1
ATOM 2877 N N . ARG A 1 365 ? 9.168 15.235 -18.907 1.00 75.69 365 ARG A N 1
ATOM 2878 C CA . ARG A 1 365 ? 8.475 14.631 -17.766 1.00 75.69 365 ARG A CA 1
ATOM 2879 C C . ARG A 1 365 ? 9.347 14.531 -16.513 1.00 75.69 365 ARG A C 1
ATOM 2881 O O . ARG A 1 365 ? 8.817 14.650 -15.414 1.00 75.69 365 ARG A O 1
ATOM 2888 N N . SER A 1 366 ? 10.654 14.310 -16.662 1.00 73.00 366 SER A N 1
ATOM 2889 C CA . SER A 1 366 ? 11.582 14.280 -15.524 1.00 73.00 366 SER A CA 1
ATOM 2890 C C . SER A 1 366 ? 11.819 15.654 -14.895 1.00 73.00 366 SER A C 1
ATOM 2892 O O . SER A 1 366 ? 12.099 15.704 -13.708 1.00 73.00 366 SER A O 1
ATOM 2894 N N . LEU A 1 367 ? 11.681 16.743 -15.665 1.00 74.12 367 LEU A N 1
ATOM 2895 C CA . LEU A 1 367 ? 11.851 18.128 -15.199 1.00 74.12 367 LEU A CA 1
ATOM 2896 C C . LEU A 1 367 ? 10.599 18.708 -14.524 1.00 74.12 367 LEU A C 1
ATOM 2898 O O . LEU A 1 367 ? 10.703 19.658 -13.759 1.00 74.12 367 LEU A O 1
ATOM 2902 N N . HIS A 1 368 ? 9.411 18.187 -14.841 1.00 62.69 368 HIS A N 1
ATOM 2903 C CA . HIS A 1 368 ? 8.144 18.599 -14.215 1.00 62.69 368 HIS A CA 1
ATOM 2904 C C . HIS A 1 368 ? 7.872 17.928 -12.858 1.00 62.69 368 HIS A C 1
ATOM 2906 O O . HIS A 1 368 ? 6.825 18.170 -12.261 1.00 62.69 368 HIS A O 1
ATOM 2912 N N . ARG A 1 369 ? 8.784 17.079 -12.384 1.00 56.75 369 ARG A N 1
ATOM 2913 C CA . ARG A 1 369 ? 8.743 16.445 -11.065 1.00 56.75 369 ARG A CA 1
ATOM 2914 C C . ARG A 1 369 ? 9.887 16.961 -10.218 1.00 56.75 369 ARG A C 1
ATOM 2916 O O . ARG A 1 369 ? 9.654 17.050 -8.993 1.00 56.75 369 ARG A O 1
#

pLDDT: mean 83.26, std 14.77, range [37.94, 98.38]

Sequence (369 aa):
MVKLNESTVTGSYYIDETEIGETLTITSSNVFGIVKGTDLRLGSKCKVNDLSAKAIDFNDSLFKWNVTISESLVGETTLENATFRNMLRLQRVMAYDGCIRLNRARVTDISISWARGSTTVECKQARLGNLKTSVPEAGLLWDRLHINRTQFNEFDFADFTASLSSTNHLIHKDEQRNRLARYCSFLPTFLQHGQQLRSGDMDNLIKMYEDREVTYRRAKDSADTTGDNPAASKFYMHEKKYRRRRQFWAMFTSEGNRIRNGVVWATNLGLGVLAGHGERASQVGASAFTWVVIFGLLLSIIPSPTADGTMLQPAIAFEQSLRTFVSAPSAIDQMDPSPFVERLLLVERALGIAYIPLLVFALTRSLHR